Protein AF-A0A0K0DZF3-F1 (afdb_monomer_lite)

Sequence (223 aa):
MHILLVDLIEQFYFVMYNIYYITPFCITYWRFILIFFNRTVLLFENIIIAIITMIPSFVAFINCVFFSNIIYSDRTFEYKHYYSDSIFEYMDIFPQVASSFLALILNIMILIKVNISAKKSSDKSFNKKLEVPLTINLLFHSICPLILLVWANMMMFLRATHNSEGEKSNLFLAYAHLGMTYRILSPITMILFMESYRSGFLRWIGCEKKKSFIKVVSSVIQR

Organism: Strongyloides stercoralis (NCBI:txid6248)

Structure (mmCIF, N/CA/C/O backbone):
data_AF-A0A0K0DZF3-F1
#
_entry.id   AF-A0A0K0DZF3-F1
#
loop_
_atom_site.group_PDB
_atom_site.id
_atom_site.type_symbol
_atom_site.label_atom_id
_atom_site.label_alt_id
_atom_site.label_comp_id
_atom_site.label_asym_id
_atom_site.label_entity_id
_atom_site.label_seq_id
_atom_site.pdbx_PDB_ins_code
_atom_site.Cartn_x
_atom_site.Cartn_y
_atom_site.Cartn_z
_atom_site.occupancy
_atom_site.B_iso_or_equiv
_atom_site.auth_seq_id
_atom_site.auth_comp_id
_atom_site.auth_asym_id
_atom_site.auth_atom_id
_atom_site.pdbx_PDB_model_num
ATOM 1 N N . MET A 1 1 ? 22.696 15.170 -13.294 1.00 63.72 1 MET A N 1
ATOM 2 C CA . MET A 1 1 ? 22.495 14.191 -12.196 1.00 63.72 1 MET A CA 1
ATOM 3 C C . MET A 1 1 ? 22.795 12.809 -12.761 1.00 63.72 1 MET A C 1
ATOM 5 O O . MET A 1 1 ? 22.506 12.606 -13.931 1.00 63.72 1 MET A O 1
ATOM 9 N N . HIS A 1 2 ? 23.439 11.896 -12.027 1.00 83.50 2 HIS A N 1
ATOM 10 C CA . HIS A 1 2 ? 23.708 10.554 -12.569 1.00 83.50 2 HIS A CA 1
ATOM 11 C C . HIS A 1 2 ? 22.367 9.851 -12.832 1.00 83.50 2 HIS A C 1
ATOM 13 O O . HIS A 1 2 ? 21.557 9.796 -11.910 1.00 83.50 2 HIS A O 1
ATOM 19 N N . ILE A 1 3 ? 22.130 9.344 -14.048 1.00 84.75 3 ILE A N 1
ATOM 20 C CA . ILE A 1 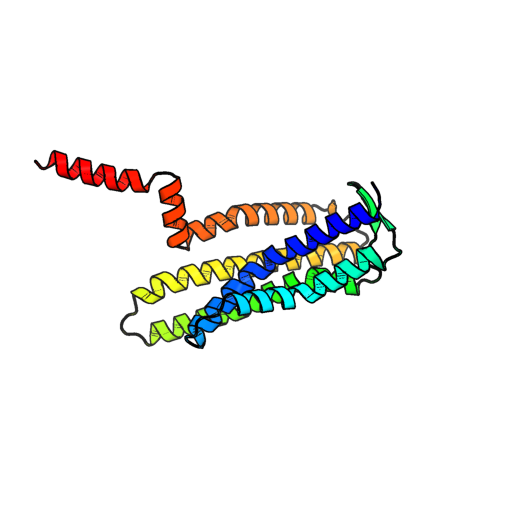3 ? 20.823 8.790 -14.462 1.00 84.75 3 ILE A CA 1
ATOM 21 C C . ILE A 1 3 ? 20.300 7.748 -13.461 1.00 84.75 3 ILE A C 1
ATOM 23 O O . ILE A 1 3 ? 19.195 7.875 -12.958 1.00 84.75 3 ILE A O 1
ATOM 27 N N . LEU A 1 4 ? 21.178 6.853 -13.000 1.00 85.94 4 LEU A N 1
ATOM 28 C CA . LEU A 1 4 ? 20.844 5.840 -11.993 1.00 85.94 4 LEU A CA 1
ATOM 29 C C . LEU A 1 4 ? 20.335 6.422 -10.660 1.00 85.94 4 LEU A C 1
ATOM 31 O O . LEU A 1 4 ? 19.486 5.820 -10.010 1.00 85.94 4 LEU A O 1
ATOM 35 N N . LEU A 1 5 ? 20.834 7.590 -10.234 1.00 87.50 5 LEU A N 1
ATOM 36 C CA . LEU A 1 5 ? 20.335 8.257 -9.027 1.00 87.50 5 LEU A CA 1
ATOM 37 C C . LEU A 1 5 ? 18.932 8.836 -9.258 1.00 87.50 5 LEU A C 1
ATOM 39 O O . LEU A 1 5 ? 18.115 8.805 -8.341 1.00 87.50 5 LEU A O 1
ATOM 43 N N . VAL A 1 6 ? 18.662 9.354 -10.463 1.00 86.12 6 VAL A N 1
ATOM 44 C CA . VAL A 1 6 ? 17.323 9.818 -10.864 1.00 86.12 6 VAL A CA 1
ATOM 45 C C . VAL A 1 6 ? 16.348 8.650 -10.818 1.00 86.12 6 VAL A C 1
ATOM 47 O O . VAL A 1 6 ? 15.347 8.732 -10.109 1.00 86.12 6 VAL A O 1
ATOM 50 N N . ASP A 1 7 ? 16.685 7.549 -11.493 1.00 86.38 7 ASP A N 1
ATOM 51 C CA . ASP A 1 7 ? 15.824 6.370 -11.586 1.00 86.38 7 ASP A CA 1
ATOM 52 C C . ASP A 1 7 ? 15.523 5.796 -10.202 1.00 86.38 7 ASP A C 1
ATOM 54 O O . ASP A 1 7 ? 14.374 5.504 -9.885 1.00 86.38 7 ASP A O 1
ATOM 58 N N . LEU A 1 8 ? 16.542 5.688 -9.342 1.00 89.75 8 LEU A N 1
ATOM 59 C CA . LEU A 1 8 ? 16.378 5.166 -7.988 1.00 89.75 8 LEU A CA 1
ATOM 60 C C . LEU A 1 8 ? 15.421 6.031 -7.163 1.00 89.75 8 LEU A C 1
ATOM 62 O O . LEU A 1 8 ? 14.541 5.489 -6.498 1.00 89.75 8 LEU A O 1
ATOM 66 N N . ILE A 1 9 ? 15.573 7.358 -7.195 1.00 88.56 9 ILE A N 1
ATOM 67 C CA . ILE A 1 9 ? 14.725 8.273 -6.417 1.00 88.56 9 ILE A CA 1
ATOM 68 C C . ILE A 1 9 ? 13.288 8.266 -6.945 1.00 88.56 9 ILE A C 1
ATOM 70 O O . ILE A 1 9 ? 12.346 8.199 -6.153 1.00 88.56 9 ILE A O 1
ATOM 74 N N . GLU A 1 10 ? 13.107 8.320 -8.263 1.00 84.44 10 GLU A N 1
ATOM 75 C CA . GLU A 1 10 ? 11.785 8.355 -8.885 1.00 84.44 10 GLU A CA 1
ATOM 76 C C . GLU A 1 10 ? 11.033 7.033 -8.693 1.00 84.44 10 GLU A C 1
ATOM 78 O O . GLU A 1 10 ? 9.892 7.024 -8.233 1.00 84.44 10 GLU A O 1
ATOM 83 N N . GLN A 1 11 ? 11.683 5.902 -8.960 1.00 86.44 11 GLN A N 1
ATOM 84 C CA . GLN A 1 11 ? 11.065 4.590 -8.779 1.00 86.44 11 GLN A CA 1
ATOM 85 C C . GLN A 1 11 ? 10.804 4.303 -7.295 1.00 86.44 11 GLN A C 1
ATOM 87 O O . GLN A 1 11 ? 9.773 3.730 -6.945 1.00 86.44 11 GLN A O 1
ATOM 92 N N . PHE A 1 12 ? 11.667 4.770 -6.386 1.00 88.44 12 PHE A N 1
ATOM 93 C CA . PHE A 1 12 ? 11.386 4.692 -4.952 1.00 88.44 12 PHE A CA 1
ATOM 94 C C . PHE A 1 12 ? 10.152 5.520 -4.572 1.00 88.44 12 PHE A C 1
ATOM 96 O O . PHE A 1 12 ? 9.326 5.069 -3.776 1.00 88.44 12 PHE A O 1
ATOM 103 N N . TYR A 1 13 ? 9.979 6.704 -5.164 1.00 86.69 13 TYR A N 1
ATOM 104 C CA . TYR A 1 13 ? 8.769 7.500 -4.981 1.00 86.69 13 TYR A CA 1
ATOM 105 C C . TYR A 1 13 ? 7.514 6.763 -5.474 1.00 86.69 13 TYR A C 1
ATOM 107 O O . TYR A 1 13 ? 6.517 6.758 -4.753 1.00 86.69 13 TYR A O 1
ATOM 115 N N . PHE A 1 14 ? 7.556 6.086 -6.627 1.00 83.94 14 PHE A N 1
ATOM 116 C CA . PHE A 1 14 ? 6.435 5.273 -7.123 1.00 83.94 14 PHE A CA 1
ATOM 117 C C . PHE A 1 14 ? 6.093 4.097 -6.197 1.00 83.94 14 PHE A C 1
ATOM 119 O O . PHE A 1 14 ? 4.928 3.901 -5.841 1.00 83.94 14 PHE A O 1
ATOM 126 N N . VAL A 1 15 ? 7.103 3.385 -5.690 1.00 85.62 15 VAL A N 1
ATOM 127 C CA . VAL A 1 15 ? 6.927 2.333 -4.674 1.00 85.62 15 VAL A CA 1
ATOM 128 C C . VAL A 1 15 ? 6.258 2.906 -3.414 1.00 85.62 15 VAL A C 1
ATOM 130 O O . VAL A 1 15 ? 5.287 2.345 -2.905 1.00 85.62 15 VAL A O 1
ATOM 133 N N . MET A 1 16 ? 6.714 4.061 -2.923 1.00 86.69 16 MET A N 1
ATOM 134 C CA . MET A 1 16 ? 6.097 4.733 -1.772 1.00 86.69 16 MET A CA 1
ATOM 135 C C . MET A 1 16 ? 4.673 5.221 -2.071 1.00 86.69 16 MET A C 1
ATOM 137 O O . MET A 1 16 ? 3.805 5.181 -1.198 1.00 86.69 16 MET A O 1
ATOM 141 N N . TYR A 1 17 ? 4.403 5.645 -3.304 1.00 83.31 17 TYR A N 1
ATOM 142 C CA . TYR A 1 17 ? 3.077 6.046 -3.759 1.00 83.31 17 TYR A CA 1
ATOM 143 C C . TYR A 1 17 ? 2.091 4.869 -3.727 1.00 83.31 17 TYR A C 1
ATOM 145 O O . TYR A 1 17 ? 0.953 5.034 -3.288 1.00 83.31 17 TYR A O 1
ATOM 153 N N . ASN A 1 18 ? 2.531 3.655 -4.064 1.00 86.38 18 ASN A N 1
ATOM 154 C CA . ASN A 1 18 ? 1.709 2.444 -3.976 1.00 86.38 18 ASN A CA 1
ATOM 155 C C . ASN A 1 18 ? 1.258 2.116 -2.539 1.00 86.38 18 ASN A C 1
ATOM 157 O O . ASN A 1 18 ? 0.134 1.643 -2.339 1.00 86.38 18 ASN A O 1
ATOM 161 N N . ILE A 1 19 ? 2.055 2.459 -1.519 1.00 85.56 19 ILE A N 1
ATOM 162 C CA . ILE A 1 19 ? 1.676 2.292 -0.101 1.00 85.56 19 ILE A CA 1
ATOM 163 C C . ILE A 1 19 ? 0.393 3.076 0.228 1.00 85.56 19 ILE A C 1
ATOM 165 O O . ILE A 1 19 ? -0.452 2.595 0.993 1.00 85.56 19 ILE A O 1
ATOM 169 N N . TYR A 1 20 ? 0.201 4.252 -0.381 1.00 81.06 20 TYR A N 1
ATOM 170 C CA . TYR A 1 20 ? -1.013 5.055 -0.205 1.00 81.06 20 TYR A CA 1
ATOM 171 C C . TYR A 1 20 ? -2.278 4.302 -0.651 1.00 81.06 20 TYR A C 1
ATOM 173 O O . TYR A 1 20 ? -3.305 4.384 0.022 1.00 81.06 20 TYR A O 1
ATOM 181 N N . TYR A 1 21 ? -2.200 3.517 -1.732 1.00 80.56 21 TYR A N 1
ATOM 182 C CA . TYR A 1 21 ? -3.331 2.744 -2.264 1.00 80.56 21 TYR A CA 1
ATOM 183 C C . TYR A 1 21 ? -3.540 1.404 -1.550 1.00 80.56 21 TYR A C 1
ATOM 185 O O . TYR A 1 21 ? -4.675 0.945 -1.421 1.00 80.56 21 TYR A O 1
ATOM 193 N N . ILE A 1 22 ? -2.471 0.788 -1.042 1.00 86.44 22 ILE A N 1
ATOM 194 C CA . ILE A 1 22 ? -2.562 -0.460 -0.268 1.00 86.44 22 ILE A CA 1
ATOM 195 C C . ILE A 1 22 ? -3.130 -0.219 1.135 1.00 86.44 22 ILE A C 1
ATOM 197 O O . ILE A 1 22 ? -3.822 -1.076 1.681 1.00 86.44 22 ILE A O 1
ATOM 201 N N . THR A 1 23 ? -2.894 0.954 1.727 1.00 84.25 23 THR A N 1
ATOM 202 C CA . THR A 1 23 ? -3.315 1.242 3.109 1.00 84.25 23 THR A CA 1
ATOM 203 C C . THR A 1 23 ? -4.829 1.046 3.335 1.00 84.25 23 THR A C 1
ATOM 205 O O . THR A 1 23 ? -5.192 0.316 4.265 1.00 84.25 23 THR A O 1
ATOM 208 N N . PRO A 1 24 ? -5.744 1.590 2.500 1.00 81.81 24 PRO A N 1
ATOM 209 C CA . PRO A 1 24 ? -7.176 1.293 2.603 1.00 81.81 24 PRO A CA 1
ATOM 210 C C . PRO A 1 24 ? -7.515 -0.198 2.490 1.00 81.81 24 PRO A C 1
ATOM 212 O O . PRO A 1 24 ? -8.408 -0.676 3.196 1.00 81.81 24 PRO A O 1
ATOM 215 N N . PHE A 1 25 ? -6.802 -0.945 1.642 1.00 88.38 25 PHE A N 1
ATOM 216 C CA . PHE A 1 25 ? -6.985 -2.389 1.505 1.00 88.38 25 PHE A CA 1
ATOM 217 C C . PHE A 1 25 ? -6.589 -3.131 2.782 1.00 88.38 25 PHE A C 1
ATOM 219 O O . PHE A 1 25 ? -7.408 -3.888 3.297 1.00 88.38 25 PHE A O 1
ATOM 226 N N . CYS A 1 26 ? -5.416 -2.859 3.359 1.00 89.25 26 CYS A N 1
ATOM 227 C CA . CYS A 1 26 ? -4.986 -3.480 4.617 1.00 89.25 26 CYS A CA 1
ATOM 228 C C . CYS A 1 26 ? -5.964 -3.192 5.770 1.00 89.25 26 CYS A C 1
ATOM 230 O O . CYS A 1 26 ? -6.312 -4.097 6.530 1.00 89.25 26 CYS A O 1
ATOM 232 N N . ILE A 1 27 ? -6.463 -1.954 5.882 1.00 86.31 27 ILE A N 1
ATOM 233 C CA . ILE A 1 27 ? -7.475 -1.585 6.890 1.00 86.31 27 ILE A CA 1
ATOM 234 C C . ILE A 1 27 ? -8.778 -2.361 6.655 1.00 86.31 27 ILE A C 1
ATOM 236 O O . ILE A 1 27 ? -9.384 -2.874 7.599 1.00 86.31 27 ILE A O 1
ATOM 240 N N . THR A 1 28 ? -9.211 -2.465 5.399 1.00 88.06 28 THR A N 1
ATOM 241 C CA . THR A 1 28 ? -10.433 -3.187 5.034 1.00 88.06 28 THR A CA 1
ATOM 242 C C . THR A 1 28 ? -10.290 -4.690 5.281 1.00 88.06 28 THR A C 1
ATOM 244 O O . THR A 1 28 ? -11.201 -5.295 5.840 1.00 88.06 28 THR A O 1
ATOM 247 N N . TYR A 1 29 ? -9.146 -5.287 4.938 1.00 90.69 29 TYR A N 1
ATOM 248 C CA . TYR A 1 29 ? -8.824 -6.685 5.224 1.00 90.69 29 TYR A CA 1
ATOM 249 C C . TYR A 1 29 ? -8.869 -6.968 6.725 1.00 90.69 29 TYR A C 1
ATOM 251 O O . TYR A 1 29 ? -9.562 -7.886 7.162 1.00 90.69 29 TYR A O 1
ATOM 259 N N . TRP A 1 30 ? -8.215 -6.129 7.533 1.00 89.06 30 TRP A N 1
ATOM 260 C CA . TRP A 1 30 ? -8.257 -6.253 8.986 1.00 89.06 30 TRP A CA 1
ATOM 261 C C . TRP A 1 30 ? -9.693 -6.253 9.525 1.00 89.06 30 TRP A C 1
ATOM 263 O O . TRP A 1 30 ? -10.069 -7.143 10.293 1.00 89.06 30 TRP A O 1
ATOM 273 N N . ARG A 1 31 ? -10.523 -5.302 9.076 1.00 87.75 31 ARG A N 1
ATOM 274 C CA . ARG A 1 31 ? -11.942 -5.242 9.456 1.00 87.75 31 ARG A CA 1
ATOM 275 C C . ARG A 1 31 ? -12.724 -6.454 8.975 1.00 87.75 31 ARG A C 1
ATOM 277 O O . ARG A 1 31 ? -13.572 -6.955 9.707 1.00 87.75 31 ARG A O 1
ATOM 284 N N . PHE A 1 32 ? -12.454 -6.929 7.764 1.00 90.56 32 PHE A N 1
ATOM 285 C CA . PHE A 1 32 ? -13.103 -8.110 7.221 1.00 90.56 32 PHE A CA 1
ATOM 286 C C . PHE A 1 32 ? -12.838 -9.324 8.110 1.00 90.56 32 PHE A C 1
ATOM 288 O O . PHE A 1 32 ? -13.792 -9.980 8.525 1.00 90.56 32 PHE A O 1
ATOM 295 N N . ILE A 1 33 ? -11.577 -9.574 8.481 1.00 91.94 33 ILE A N 1
ATOM 296 C CA . ILE A 1 33 ? -11.225 -10.693 9.360 1.00 91.94 33 ILE A CA 1
ATOM 297 C C . ILE A 1 33 ? -11.909 -10.569 10.725 1.00 91.94 33 ILE A C 1
ATOM 299 O O . ILE A 1 33 ? -12.503 -11.534 11.212 1.00 91.94 33 ILE A O 1
ATOM 303 N N . LEU A 1 34 ? -11.903 -9.366 11.299 1.00 87.94 34 LEU A N 1
ATOM 304 C CA . LEU A 1 34 ? -12.547 -9.093 12.578 1.00 87.94 34 LEU A CA 1
ATOM 305 C C . LEU A 1 34 ? -14.065 -9.330 12.526 1.00 87.94 34 LEU A C 1
ATOM 307 O O . LEU A 1 34 ? -14.611 -9.974 13.410 1.00 87.94 34 LEU A O 1
ATOM 311 N N . ILE A 1 35 ? -14.761 -8.875 11.483 1.00 85.69 35 ILE A N 1
ATOM 312 C CA . ILE A 1 35 ? -16.231 -8.959 11.393 1.00 85.69 35 ILE A CA 1
ATOM 313 C C . ILE A 1 35 ? -16.707 -10.342 10.930 1.00 85.69 35 ILE A C 1
ATOM 315 O O . ILE A 1 35 ? -17.745 -10.837 11.382 1.00 85.69 35 ILE A O 1
ATOM 319 N N . PHE A 1 36 ? -15.997 -10.976 9.994 1.00 89.06 36 PHE A N 1
ATOM 320 C CA . PHE A 1 36 ? -16.421 -12.260 9.440 1.00 89.06 36 PHE A CA 1
ATOM 321 C C . PHE A 1 36 ? -16.003 -13.446 10.294 1.00 89.06 36 PHE A C 1
ATOM 323 O O . PHE A 1 36 ? -16.838 -14.332 10.489 1.00 89.06 36 PHE A O 1
ATOM 330 N N . PHE A 1 37 ? -14.763 -13.439 10.787 1.00 90.12 37 PHE A N 1
ATOM 331 C CA . PHE A 1 37 ? -14.167 -14.550 11.529 1.00 90.12 37 PHE A CA 1
ATOM 332 C C . PHE A 1 37 ? -14.066 -14.288 13.034 1.00 90.12 37 PHE A C 1
ATOM 334 O O . PHE A 1 37 ? -13.680 -15.194 13.764 1.00 90.12 37 PHE A O 1
ATOM 341 N N . ASN A 1 38 ? -14.415 -13.083 13.510 1.00 86.69 38 ASN A N 1
ATOM 342 C CA . ASN A 1 38 ? -14.315 -12.706 14.925 1.00 86.69 38 ASN A CA 1
ATOM 343 C C . ASN A 1 38 ? -12.901 -12.917 15.498 1.00 86.69 38 ASN A C 1
ATOM 345 O O . ASN A 1 38 ? -12.728 -13.322 16.647 1.00 86.69 38 ASN A O 1
ATOM 349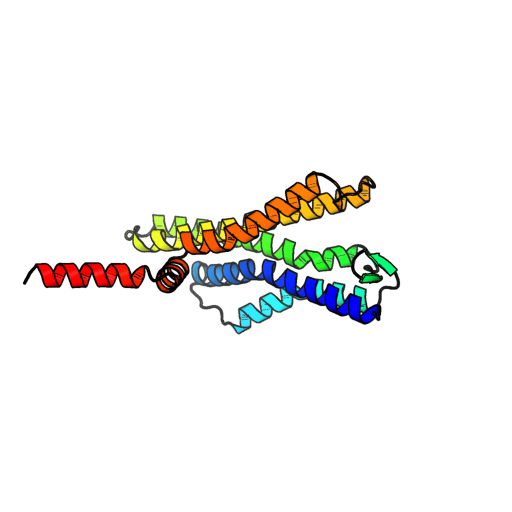 N N . ARG A 1 39 ? -11.882 -12.680 14.662 1.00 90.06 39 ARG A N 1
ATOM 350 C CA . ARG A 1 39 ? -10.467 -12.903 14.974 1.00 90.06 39 ARG A CA 1
ATOM 351 C C . ARG A 1 39 ? -9.700 -11.591 14.867 1.00 90.06 39 ARG A C 1
ATOM 353 O O . ARG A 1 39 ? -9.906 -10.821 13.931 1.00 90.06 39 ARG A O 1
ATOM 360 N N . THR A 1 40 ? -8.774 -11.353 15.787 1.00 87.44 40 THR A N 1
ATOM 361 C CA . THR A 1 40 ? -7.813 -10.255 15.660 1.00 87.44 40 THR A CA 1
ATOM 362 C C . THR A 1 40 ? -6.768 -10.590 14.593 1.00 87.44 40 THR A C 1
ATOM 364 O O . THR A 1 40 ? -6.304 -11.723 14.490 1.00 87.44 40 THR A O 1
ATOM 367 N N . VAL A 1 41 ? -6.402 -9.605 13.773 1.00 85.56 41 VAL A N 1
ATOM 368 C CA . VAL A 1 41 ? -5.273 -9.734 12.839 1.00 85.56 41 VAL A CA 1
ATOM 369 C C . VAL A 1 41 ? -4.039 -9.188 13.532 1.00 85.56 41 VAL A C 1
ATOM 371 O O . VAL A 1 41 ? -4.060 -8.071 14.051 1.00 85.56 41 VAL A O 1
ATOM 374 N N . LEU A 1 42 ? -2.973 -9.982 13.561 1.00 89.69 42 LEU A N 1
ATOM 375 C CA . LEU A 1 42 ? -1.694 -9.541 14.103 1.00 89.69 42 LEU A CA 1
ATOM 376 C C . LEU A 1 42 ? -1.081 -8.489 13.175 1.00 89.69 42 LEU A C 1
ATOM 378 O O . LEU A 1 42 ? -1.182 -8.596 11.954 1.00 89.69 42 LEU A O 1
ATOM 382 N N . LEU A 1 43 ? -0.385 -7.499 13.741 1.00 88.00 43 LEU A N 1
ATOM 383 C CA . LEU A 1 43 ? 0.304 -6.465 12.955 1.00 88.00 43 LEU A CA 1
ATOM 384 C C . LEU A 1 43 ? 1.227 -7.081 11.890 1.00 88.00 43 LEU A C 1
ATOM 386 O O . LEU A 1 43 ? 1.254 -6.621 10.753 1.00 88.00 43 LEU A O 1
ATOM 390 N N . PHE A 1 44 ? 1.926 -8.159 12.250 1.00 91.56 44 PHE A N 1
ATOM 391 C CA . PHE A 1 44 ? 2.821 -8.888 11.355 1.00 91.56 44 PHE A CA 1
ATOM 392 C C . PHE A 1 44 ? 2.102 -9.488 10.136 1.00 91.56 44 PHE A C 1
ATOM 394 O O . PHE A 1 44 ? 2.630 -9.431 9.031 1.00 91.56 44 PHE A O 1
ATOM 401 N N . GLU A 1 45 ? 0.874 -9.989 10.303 1.00 90.00 45 GLU A N 1
ATOM 402 C CA . GLU A 1 45 ? 0.064 -10.506 9.190 1.00 90.00 45 GLU A CA 1
ATOM 403 C C . GLU A 1 45 ? -0.274 -9.384 8.194 1.00 90.00 45 GLU A C 1
ATOM 405 O O . GLU A 1 45 ? -0.088 -9.551 6.990 1.00 90.00 45 GLU A O 1
ATOM 410 N N . ASN A 1 46 ? -0.674 -8.205 8.685 1.00 86.25 46 ASN A N 1
ATOM 411 C CA . ASN A 1 46 ? -0.933 -7.042 7.827 1.00 86.25 46 ASN A CA 1
ATOM 412 C C . ASN A 1 46 ? 0.329 -6.552 7.101 1.00 86.25 46 ASN A C 1
ATOM 414 O O . ASN A 1 46 ? 0.242 -6.158 5.938 1.00 86.25 46 ASN A O 1
ATOM 418 N N . ILE A 1 47 ? 1.491 -6.583 7.766 1.00 90.31 47 ILE A N 1
ATOM 419 C CA . ILE A 1 47 ? 2.778 -6.225 7.153 1.00 90.31 47 ILE A CA 1
ATOM 420 C C . ILE A 1 47 ? 3.124 -7.209 6.031 1.00 90.31 47 ILE A C 1
ATOM 422 O O . ILE A 1 47 ? 3.479 -6.773 4.940 1.00 90.31 47 ILE A O 1
ATOM 426 N N . ILE A 1 48 ? 2.973 -8.518 6.259 1.00 93.12 48 ILE A N 1
ATOM 427 C CA . ILE A 1 48 ? 3.216 -9.535 5.225 1.00 93.12 48 ILE A CA 1
ATOM 428 C C . ILE A 1 48 ? 2.312 -9.302 4.014 1.00 93.12 48 ILE A C 1
ATOM 430 O O . ILE A 1 48 ? 2.799 -9.297 2.886 1.00 93.12 48 ILE A O 1
ATOM 434 N N . ILE A 1 49 ? 1.014 -9.073 4.229 1.00 91.38 49 ILE A N 1
ATOM 435 C CA . ILE A 1 49 ? 0.066 -8.817 3.135 1.00 91.38 49 ILE A CA 1
ATOM 436 C C . ILE A 1 49 ? 0.466 -7.563 2.353 1.00 91.38 49 ILE A C 1
ATOM 438 O O . ILE A 1 49 ? 0.465 -7.586 1.121 1.00 91.38 49 ILE A O 1
ATOM 442 N N . ALA A 1 50 ? 0.854 -6.488 3.046 1.00 90.00 50 ALA A N 1
ATOM 443 C CA . ALA A 1 50 ? 1.322 -5.267 2.400 1.00 90.00 50 ALA A CA 1
ATOM 444 C C . ALA A 1 50 ? 2.578 -5.518 1.547 1.00 90.00 50 ALA A C 1
ATOM 446 O O . ALA A 1 50 ? 2.622 -5.092 0.395 1.00 90.00 50 ALA A O 1
ATOM 447 N N . ILE A 1 51 ? 3.557 -6.267 2.069 1.00 91.62 51 ILE A N 1
ATOM 448 C CA . ILE A 1 51 ? 4.781 -6.630 1.339 1.00 91.62 51 ILE A CA 1
ATOM 449 C C . ILE A 1 51 ? 4.448 -7.465 0.100 1.00 91.62 51 ILE A C 1
ATOM 451 O O . ILE A 1 51 ? 4.908 -7.130 -0.987 1.00 91.62 51 ILE A O 1
ATOM 455 N N . ILE A 1 52 ? 3.623 -8.509 0.238 1.00 93.19 52 ILE A N 1
ATOM 456 C CA . ILE A 1 52 ? 3.220 -9.369 -0.887 1.00 93.19 52 ILE A CA 1
ATOM 457 C C . ILE A 1 52 ? 2.541 -8.539 -1.980 1.00 93.19 52 ILE A C 1
ATOM 459 O O . ILE A 1 52 ? 2.844 -8.704 -3.159 1.00 93.19 52 ILE A O 1
ATOM 463 N N . THR A 1 53 ? 1.666 -7.610 -1.591 1.00 90.94 53 THR A N 1
ATOM 464 C CA . THR A 1 53 ? 0.950 -6.743 -2.538 1.00 90.94 53 THR A CA 1
ATOM 465 C C . THR A 1 53 ? 1.896 -5.791 -3.278 1.00 90.94 53 THR A C 1
ATOM 467 O O . THR A 1 53 ? 1.613 -5.413 -4.410 1.00 90.94 53 THR A O 1
ATOM 470 N N . MET A 1 54 ? 3.037 -5.440 -2.677 1.00 92.06 54 MET A N 1
ATOM 471 C CA . MET A 1 54 ? 4.058 -4.568 -3.267 1.00 92.06 54 MET A CA 1
ATOM 472 C C . MET A 1 54 ? 5.043 -5.281 -4.200 1.00 92.06 54 MET A C 1
ATOM 474 O O . MET A 1 54 ? 5.739 -4.598 -4.952 1.00 92.06 54 MET A O 1
ATOM 478 N N . ILE A 1 55 ? 5.121 -6.619 -4.181 1.00 93.94 55 ILE A N 1
ATOM 479 C CA . ILE A 1 55 ? 6.093 -7.388 -4.981 1.00 93.94 55 ILE A CA 1
ATOM 480 C C . ILE A 1 55 ? 6.094 -6.974 -6.465 1.00 93.94 55 ILE A C 1
ATOM 482 O O . ILE A 1 55 ? 7.181 -6.732 -6.986 1.00 93.94 55 ILE A O 1
ATOM 486 N N . PRO A 1 56 ? 4.943 -6.824 -7.154 1.00 93.19 56 PRO A N 1
ATOM 487 C CA . PRO A 1 56 ? 4.933 -6.413 -8.559 1.00 93.19 56 PRO A CA 1
ATOM 488 C C . PRO A 1 56 ? 5.619 -5.061 -8.810 1.00 93.19 56 PRO A C 1
ATOM 490 O O . PRO A 1 56 ? 6.442 -4.955 -9.716 1.00 93.19 56 PRO A O 1
ATOM 493 N N . SER A 1 57 ? 5.382 -4.060 -7.957 1.00 91.81 57 SER A N 1
ATOM 494 C CA . SER A 1 57 ? 6.035 -2.748 -8.085 1.00 91.81 57 SER A CA 1
ATOM 495 C C . SER A 1 57 ? 7.535 -2.822 -7.797 1.00 91.81 57 SER A C 1
ATOM 497 O O . SER A 1 57 ? 8.323 -2.189 -8.492 1.00 91.81 57 SER A O 1
ATOM 499 N N . PHE A 1 58 ? 7.977 -3.684 -6.873 1.00 93.19 58 PHE A N 1
ATOM 500 C CA . PHE A 1 58 ? 9.411 -3.946 -6.698 1.00 93.19 58 PHE A CA 1
ATOM 501 C C . PHE A 1 58 ? 10.055 -4.612 -7.922 1.00 93.19 58 PHE A C 1
ATOM 503 O O . PHE A 1 58 ? 11.195 -4.296 -8.258 1.00 93.19 58 PHE A O 1
ATOM 510 N N . VAL A 1 59 ? 9.349 -5.511 -8.612 1.00 94.06 59 VAL A N 1
ATOM 511 C CA . VAL A 1 59 ? 9.844 -6.112 -9.861 1.00 94.06 59 VAL A CA 1
ATOM 512 C C . VAL A 1 59 ? 9.980 -5.047 -10.954 1.00 94.06 59 VAL A C 1
ATOM 514 O O . VAL A 1 59 ? 11.007 -5.003 -11.635 1.00 94.06 59 VAL A O 1
ATOM 517 N N . ALA A 1 60 ? 8.997 -4.152 -11.082 1.00 91.50 60 ALA A N 1
ATOM 518 C CA . ALA A 1 60 ? 9.050 -3.025 -12.012 1.00 91.50 60 ALA A CA 1
ATOM 519 C C . ALA A 1 60 ? 10.195 -2.050 -11.685 1.00 91.50 60 ALA A C 1
ATOM 521 O O . ALA A 1 60 ? 10.959 -1.681 -12.579 1.00 91.50 60 ALA A O 1
ATOM 522 N N . PHE A 1 61 ? 10.376 -1.714 -10.403 1.00 92.38 61 PHE A N 1
ATOM 523 C CA . PHE A 1 61 ? 11.497 -0.916 -9.898 1.00 92.38 61 PHE A CA 1
ATOM 524 C C . PHE A 1 61 ? 12.840 -1.513 -10.335 1.00 92.38 61 PHE A C 1
ATOM 526 O O . PHE A 1 61 ? 13.677 -0.819 -10.911 1.00 92.38 61 PHE A O 1
ATOM 533 N N . ILE A 1 62 ? 13.042 -2.816 -10.099 1.00 93.31 62 ILE A N 1
ATOM 534 C CA . ILE A 1 62 ? 14.295 -3.500 -10.435 1.00 93.31 62 ILE A CA 1
ATOM 535 C C . ILE A 1 62 ? 14.534 -3.471 -11.948 1.00 93.31 62 ILE A C 1
ATOM 537 O O . ILE A 1 62 ? 15.656 -3.203 -12.378 1.00 93.31 62 ILE A O 1
ATOM 541 N N . ASN A 1 63 ? 13.496 -3.712 -12.757 1.00 93.06 63 ASN A N 1
ATOM 542 C CA . ASN A 1 63 ? 13.622 -3.635 -14.210 1.00 93.06 63 ASN A CA 1
ATOM 543 C C . ASN A 1 63 ? 14.058 -2.239 -14.670 1.00 93.06 63 ASN A C 1
ATOM 545 O O . ASN A 1 63 ? 15.027 -2.125 -15.418 1.00 93.06 63 ASN A O 1
ATOM 549 N N . CYS A 1 64 ? 13.373 -1.197 -14.199 1.00 89.94 64 CYS A N 1
ATOM 550 C CA . CYS A 1 64 ? 13.638 0.175 -14.610 1.00 89.94 64 CYS A CA 1
ATOM 551 C C . CYS A 1 64 ? 15.053 0.634 -14.231 1.00 89.94 64 CYS A C 1
ATOM 553 O O . CYS A 1 64 ? 15.731 1.235 -15.054 1.00 89.94 64 CYS A O 1
ATOM 555 N N . VAL A 1 65 ? 15.505 0.342 -13.005 1.00 90.81 65 VAL A N 1
ATOM 556 C CA . VAL A 1 65 ? 16.783 0.855 -12.476 1.00 90.81 65 VAL A CA 1
ATOM 557 C C . VAL A 1 65 ? 17.995 0.065 -12.980 1.00 90.81 65 VAL A C 1
ATOM 559 O O . VAL A 1 65 ? 19.056 0.652 -13.185 1.00 90.81 65 VAL A O 1
ATOM 562 N N . PHE A 1 66 ? 17.876 -1.258 -13.147 1.00 91.56 66 PHE A N 1
ATOM 563 C CA . PHE A 1 66 ? 19.042 -2.124 -13.384 1.00 91.56 66 PHE A CA 1
ATOM 564 C C . PHE A 1 66 ? 19.086 -2.800 -14.755 1.00 91.56 66 PHE A C 1
ATOM 566 O O . PHE A 1 66 ? 20.169 -3.198 -15.180 1.00 91.56 66 PHE A O 1
ATOM 573 N N . PHE A 1 67 ? 17.946 -2.980 -15.425 1.00 91.56 67 PHE A N 1
ATOM 574 C CA . PHE A 1 67 ? 17.873 -3.797 -16.644 1.00 91.56 67 PHE A CA 1
ATOM 575 C C . PHE A 1 67 ? 17.480 -3.018 -17.893 1.00 91.56 67 PHE A C 1
ATOM 577 O O . PHE A 1 67 ? 17.860 -3.414 -18.996 1.00 91.56 67 PHE A O 1
ATOM 584 N N . SER A 1 68 ? 16.707 -1.946 -17.745 1.00 88.75 68 SER A N 1
ATOM 585 C CA . SER A 1 68 ? 16.265 -1.180 -18.897 1.00 88.75 68 SER A CA 1
ATOM 586 C C . SER A 1 68 ? 17.406 -0.413 -19.545 1.00 88.75 68 SER A C 1
ATOM 588 O O . SER A 1 68 ? 18.188 0.248 -18.876 1.00 88.75 68 SER A O 1
ATOM 590 N N . ASN A 1 69 ? 17.436 -0.458 -20.875 1.00 87.88 69 ASN A N 1
ATOM 591 C CA . ASN A 1 69 ? 18.335 0.341 -21.706 1.00 87.88 69 ASN A CA 1
ATOM 592 C C . ASN A 1 69 ? 17.587 1.451 -22.466 1.00 87.88 69 ASN A C 1
ATOM 594 O O . ASN A 1 69 ? 18.165 2.109 -23.330 1.00 87.88 69 ASN A O 1
ATOM 598 N N . ILE A 1 70 ? 16.290 1.636 -22.197 1.00 87.00 70 ILE A N 1
ATOM 599 C CA . ILE A 1 70 ? 15.464 2.642 -22.869 1.00 87.00 70 ILE A CA 1
ATOM 600 C C . ILE A 1 70 ? 15.580 3.940 -22.085 1.00 87.00 70 ILE A C 1
ATOM 602 O O . ILE A 1 70 ? 15.057 4.032 -20.981 1.00 87.00 70 ILE A O 1
ATOM 606 N N . ILE A 1 71 ? 16.242 4.945 -22.651 1.00 85.19 71 ILE A N 1
ATOM 607 C CA . ILE A 1 71 ? 16.381 6.267 -22.033 1.00 85.19 71 ILE A CA 1
ATOM 608 C C . ILE A 1 71 ? 15.423 7.232 -22.723 1.00 85.19 71 ILE A C 1
ATOM 610 O O . ILE A 1 71 ? 15.389 7.309 -23.951 1.00 85.19 71 ILE A O 1
ATOM 614 N N . TYR A 1 72 ? 14.680 8.005 -21.938 1.00 81.19 72 TYR A N 1
ATOM 615 C CA . TYR A 1 72 ? 13.873 9.110 -22.446 1.00 81.19 72 TYR A CA 1
ATOM 616 C C . TYR A 1 72 ? 14.176 10.396 -21.693 1.00 81.19 72 TYR A C 1
ATOM 618 O O . TYR A 1 72 ? 14.616 10.374 -20.540 1.00 81.19 72 TYR A O 1
ATOM 626 N N . SER A 1 73 ? 13.943 11.525 -22.362 1.00 75.88 73 SER A N 1
ATOM 627 C CA . SER A 1 73 ? 14.098 12.826 -21.733 1.00 75.88 73 SER A CA 1
ATOM 628 C C . SER A 1 73 ? 12.819 13.262 -21.037 1.00 75.88 73 SER A C 1
ATOM 630 O O . SER A 1 73 ? 11.758 13.300 -21.666 1.00 75.88 73 SER A O 1
ATOM 632 N N . ASP A 1 74 ? 12.936 13.665 -19.779 1.00 70.94 74 ASP A N 1
ATOM 633 C CA . ASP A 1 74 ? 11.856 14.291 -19.018 1.00 70.94 74 ASP A CA 1
ATOM 634 C C . ASP A 1 74 ? 12.221 15.739 -18.679 1.00 70.94 74 ASP A C 1
ATOM 636 O O . ASP A 1 74 ? 13.389 16.082 -18.501 1.00 70.94 74 ASP A O 1
ATOM 640 N N . ARG A 1 75 ? 11.212 16.603 -18.569 1.00 70.25 75 ARG A N 1
ATOM 641 C CA . ARG A 1 75 ? 11.385 18.033 -18.283 1.00 70.25 75 ARG A CA 1
ATOM 642 C C . ARG A 1 75 ? 11.980 18.291 -16.901 1.00 70.25 75 ARG A C 1
ATOM 644 O O . ARG A 1 75 ? 12.553 19.355 -16.693 1.00 70.25 75 ARG A O 1
ATOM 651 N N . THR A 1 76 ? 11.819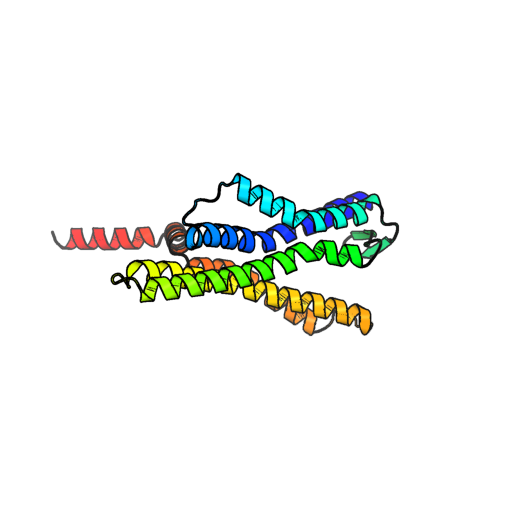 17.358 -15.962 1.00 71.62 76 THR A N 1
ATOM 652 C CA . THR A 1 76 ? 12.258 17.535 -14.570 1.00 71.62 76 THR A CA 1
ATOM 653 C C . THR A 1 76 ? 13.684 17.046 -14.320 1.00 71.62 76 THR A C 1
ATOM 655 O O . THR A 1 76 ? 14.402 17.679 -13.552 1.00 71.62 76 THR A O 1
ATOM 658 N N . PHE A 1 77 ? 14.110 15.954 -14.963 1.00 69.69 77 PHE A N 1
ATOM 659 C CA . PHE A 1 77 ? 15.390 15.294 -14.660 1.00 69.69 77 PHE A CA 1
ATOM 660 C C . PHE A 1 77 ? 16.333 15.128 -15.860 1.00 69.69 77 PHE A C 1
ATOM 662 O O . PHE A 1 77 ? 17.364 14.472 -15.733 1.00 69.69 77 PHE A O 1
ATOM 669 N N . GLU A 1 78 ? 16.005 15.741 -17.001 1.00 71.81 78 GLU A N 1
ATOM 670 C CA . GLU A 1 78 ? 16.704 15.660 -18.294 1.00 71.81 78 GLU A CA 1
ATOM 671 C C . GLU A 1 78 ? 16.703 14.269 -18.932 1.00 71.81 78 GLU A C 1
ATOM 673 O O . GLU A 1 78 ? 16.270 14.166 -20.071 1.00 71.81 78 GLU A O 1
ATOM 678 N N . TYR A 1 79 ? 17.127 13.214 -18.230 1.00 80.12 79 TYR A N 1
ATOM 679 C CA . TYR A 1 79 ? 17.167 11.834 -18.726 1.00 80.12 79 TYR A CA 1
ATOM 680 C C . TYR A 1 79 ? 16.861 10.830 -17.616 1.00 80.12 79 TYR A C 1
ATOM 682 O O . TYR A 1 79 ? 17.350 10.971 -16.494 1.00 80.12 79 TYR A O 1
ATOM 690 N N . LYS A 1 80 ? 16.102 9.789 -17.958 1.00 83.38 80 LYS A N 1
ATOM 691 C CA . LYS A 1 80 ? 15.818 8.637 -17.091 1.00 83.38 80 LYS A CA 1
ATOM 692 C C . LYS A 1 80 ? 15.551 7.375 -17.898 1.00 83.38 80 LYS A C 1
ATOM 694 O O . LYS A 1 80 ? 15.216 7.457 -19.085 1.00 83.38 80 LYS A O 1
ATOM 699 N N . HIS A 1 81 ? 15.684 6.222 -17.254 1.00 84.12 81 HIS A N 1
ATOM 700 C CA . HIS A 1 81 ? 15.289 4.955 -17.847 1.00 84.12 81 HIS A CA 1
ATOM 701 C C . HIS A 1 81 ? 13.763 4.801 -17.829 1.00 84.12 81 HIS A C 1
ATOM 703 O O . HIS A 1 81 ? 13.078 5.170 -16.876 1.00 84.12 81 HIS A O 1
ATOM 709 N N . TYR A 1 82 ? 13.220 4.271 -18.920 1.00 85.00 82 TYR A N 1
ATOM 710 C CA . TYR A 1 82 ? 11.848 3.785 -19.004 1.00 85.00 82 TYR A CA 1
ATOM 711 C C . TYR A 1 82 ? 11.806 2.283 -18.752 1.00 85.00 82 TYR A C 1
ATOM 713 O O . TYR A 1 82 ? 12.847 1.641 -18.696 1.00 85.00 82 TYR A O 1
ATOM 721 N N . TYR A 1 83 ? 10.630 1.682 -18.631 1.00 86.50 83 TYR A N 1
ATOM 722 C CA . TYR A 1 83 ? 10.524 0.230 -18.528 1.00 86.50 83 TYR A CA 1
ATOM 723 C C . TYR A 1 83 ? 10.981 -0.469 -19.812 1.00 86.50 83 TYR A C 1
ATOM 725 O O . TYR A 1 83 ? 10.801 0.056 -20.908 1.00 86.50 83 TYR A O 1
ATOM 733 N N . SER A 1 84 ? 11.554 -1.670 -19.681 1.00 88.06 84 SER A N 1
ATOM 734 C CA . SER A 1 84 ? 12.015 -2.452 -20.846 1.00 88.06 84 SER A CA 1
ATOM 735 C C . SER A 1 84 ? 10.860 -2.958 -21.717 1.00 88.06 84 SER A C 1
ATOM 737 O O . SER A 1 84 ? 11.049 -3.242 -22.895 1.00 88.06 84 SER A O 1
ATOM 739 N N . ASP A 1 85 ? 9.685 -3.119 -21.111 1.00 87.69 85 ASP A N 1
ATOM 740 C CA . ASP A 1 85 ? 8.462 -3.624 -21.726 1.00 87.69 85 ASP A CA 1
ATOM 741 C C . ASP A 1 85 ? 7.257 -3.082 -20.937 1.00 87.69 85 ASP A C 1
ATOM 743 O O . ASP A 1 85 ? 7.322 -2.901 -19.716 1.00 87.69 85 ASP A O 1
ATOM 747 N N . SER A 1 86 ? 6.148 -2.878 -21.641 1.00 85.31 86 SER A N 1
ATOM 748 C CA . SER A 1 86 ? 4.826 -2.526 -21.120 1.00 85.31 86 SER A CA 1
ATOM 749 C C . SER A 1 86 ? 4.369 -3.390 -19.939 1.00 85.31 86 SER A C 1
ATOM 751 O O . SER A 1 86 ? 3.654 -2.909 -19.062 1.00 85.31 86 SER A O 1
ATOM 753 N N . ILE A 1 87 ? 4.799 -4.657 -19.855 1.00 89.44 87 ILE A N 1
ATOM 754 C CA . ILE A 1 87 ? 4.451 -5.526 -18.722 1.00 89.44 87 ILE A CA 1
ATOM 755 C C . ILE A 1 87 ? 4.900 -4.938 -17.377 1.00 89.44 87 ILE A C 1
ATOM 757 O O . ILE A 1 87 ? 4.185 -5.073 -16.385 1.00 89.44 87 ILE A O 1
ATOM 761 N N . PHE A 1 88 ? 6.043 -4.247 -17.334 1.00 89.50 88 PHE A N 1
ATOM 762 C CA . PHE A 1 88 ? 6.555 -3.656 -16.099 1.00 89.50 88 PHE A CA 1
ATOM 763 C C . PHE A 1 88 ? 5.791 -2.389 -15.704 1.00 89.50 88 PHE A C 1
ATOM 765 O O . PHE A 1 88 ? 5.607 -2.159 -14.512 1.00 89.50 88 PHE A O 1
ATOM 772 N N . GLU A 1 89 ? 5.254 -1.635 -16.669 1.00 85.19 89 GLU A N 1
ATOM 773 C CA . GLU A 1 89 ? 4.307 -0.546 -16.383 1.00 85.19 89 GLU A CA 1
ATOM 774 C C . GLU A 1 89 ? 3.063 -1.092 -15.673 1.00 85.19 89 GLU A C 1
ATOM 776 O O . GLU A 1 89 ? 2.630 -0.565 -14.646 1.00 85.19 89 GLU A O 1
ATOM 781 N N . TYR A 1 90 ? 2.515 -2.205 -16.175 1.00 86.69 90 TYR A N 1
ATOM 782 C CA . TYR A 1 90 ? 1.384 -2.860 -15.524 1.00 86.69 90 TYR A CA 1
ATOM 783 C C . TYR A 1 90 ? 1.751 -3.390 -14.140 1.00 86.69 90 TYR A C 1
ATOM 785 O O . TYR A 1 90 ? 0.946 -3.254 -13.222 1.00 86.69 90 TYR A O 1
ATOM 793 N N . MET A 1 91 ? 2.945 -3.966 -13.961 1.00 90.19 91 MET A N 1
ATOM 794 C CA . MET A 1 91 ? 3.408 -4.437 -12.653 1.00 90.19 91 MET A CA 1
ATOM 795 C C . MET A 1 91 ? 3.554 -3.302 -11.633 1.00 90.19 91 MET A C 1
ATOM 797 O O . MET A 1 91 ? 3.257 -3.525 -10.460 1.00 90.19 91 MET A O 1
ATOM 801 N N . ASP A 1 92 ? 3.949 -2.098 -12.052 1.00 86.75 92 ASP A N 1
ATOM 802 C CA . ASP A 1 92 ? 4.068 -0.957 -11.139 1.00 86.75 92 ASP A CA 1
ATOM 803 C C . ASP A 1 92 ? 2.707 -0.418 -10.676 1.00 86.75 92 ASP A C 1
ATOM 805 O O . ASP A 1 92 ? 2.521 -0.064 -9.510 1.00 86.75 92 ASP A O 1
ATOM 809 N N . ILE A 1 93 ? 1.713 -0.429 -11.568 1.00 86.38 93 ILE A N 1
ATOM 810 C CA . ILE A 1 93 ? 0.357 0.065 -11.284 1.00 86.38 93 ILE A CA 1
ATOM 811 C C . ILE A 1 93 ? -0.520 -1.023 -10.635 1.00 86.38 93 ILE A C 1
ATOM 813 O O . ILE A 1 93 ? -1.504 -0.721 -9.947 1.00 86.38 93 ILE A O 1
ATOM 817 N N . PHE A 1 94 ? -0.166 -2.301 -10.802 1.00 88.25 94 PHE A N 1
ATOM 818 C CA . PHE A 1 94 ? -0.937 -3.448 -10.320 1.00 88.25 94 PHE A CA 1
ATOM 819 C C . PHE A 1 94 ? -1.317 -3.367 -8.833 1.00 88.25 94 PHE A C 1
ATOM 821 O O . PHE A 1 94 ? -2.495 -3.592 -8.532 1.00 88.25 94 PHE A O 1
ATOM 828 N N . PRO A 1 95 ? -0.417 -3.000 -7.894 1.00 89.56 95 PRO A N 1
ATOM 829 C CA . PRO A 1 95 ? -0.782 -2.879 -6.486 1.00 89.56 95 PRO A CA 1
ATOM 830 C C . PRO A 1 95 ? -1.926 -1.886 -6.256 1.00 89.56 95 PRO A C 1
ATOM 832 O O . PRO A 1 95 ? -2.792 -2.147 -5.420 1.00 89.56 95 PRO A O 1
ATOM 835 N N . GLN A 1 96 ? -1.989 -0.790 -7.020 1.00 87.69 96 GLN A N 1
ATOM 836 C CA . GLN A 1 96 ? -3.054 0.213 -6.902 1.00 87.69 96 GLN A CA 1
ATOM 837 C C . GLN A 1 96 ? -4.399 -0.365 -7.350 1.00 87.69 96 GLN A C 1
ATOM 839 O O . GLN A 1 96 ? -5.407 -0.206 -6.654 1.00 87.69 96 GLN A O 1
ATOM 844 N N . VAL A 1 97 ? -4.408 -1.065 -8.492 1.00 85.94 97 VAL A N 1
ATOM 845 C CA . VAL A 1 97 ? -5.621 -1.645 -9.092 1.00 85.94 97 VAL A CA 1
ATOM 846 C C . VAL A 1 97 ? -6.147 -2.777 -8.221 1.00 85.94 97 VAL A C 1
ATOM 848 O O . VAL A 1 97 ? -7.309 -2.753 -7.806 1.00 85.94 97 VAL A O 1
ATOM 851 N N . ALA A 1 98 ? -5.282 -3.741 -7.900 1.00 88.88 98 ALA A N 1
ATOM 852 C CA . ALA A 1 98 ? -5.638 -4.915 -7.119 1.00 88.88 98 ALA A CA 1
ATOM 853 C C . ALA A 1 98 ? -6.128 -4.524 -5.719 1.00 88.88 98 ALA A C 1
ATOM 855 O O . ALA A 1 98 ? -7.200 -4.965 -5.306 1.00 88.88 98 ALA A O 1
ATOM 856 N N . SER A 1 99 ? -5.410 -3.638 -5.018 1.00 89.62 99 SER A N 1
ATOM 857 C CA . SER A 1 99 ? -5.806 -3.190 -3.674 1.00 89.62 99 SER A CA 1
ATOM 858 C C . SER A 1 99 ? -7.152 -2.481 -3.684 1.00 89.62 99 SER A C 1
ATOM 860 O O . SER A 1 99 ? -8.009 -2.783 -2.856 1.00 89.62 99 SER A O 1
ATOM 862 N N . SER A 1 100 ? -7.373 -1.571 -4.636 1.00 86.75 100 SER A N 1
ATOM 863 C CA . SER A 1 100 ? -8.626 -0.812 -4.721 1.00 86.75 100 SER A CA 1
ATOM 864 C C . SER A 1 100 ? -9.819 -1.725 -5.019 1.00 86.75 100 SER A C 1
ATOM 866 O O . SER A 1 100 ? -10.876 -1.597 -4.398 1.00 86.75 100 SER A O 1
ATOM 868 N N . PHE A 1 101 ? -9.643 -2.691 -5.926 1.00 89.25 101 PHE A N 1
ATOM 869 C CA . PHE A 1 101 ? -10.683 -3.656 -6.277 1.00 89.25 101 PHE A CA 1
ATOM 870 C C . PHE A 1 101 ? -10.998 -4.618 -5.121 1.00 89.25 101 PHE A C 1
ATOM 872 O O . PHE A 1 101 ? -12.165 -4.819 -4.777 1.00 89.25 101 PHE A O 1
ATOM 879 N N . LEU A 1 102 ? -9.970 -5.163 -4.462 1.00 91.31 102 LEU A N 1
ATOM 880 C CA . LEU A 1 102 ? -10.146 -6.034 -3.298 1.00 91.31 102 LEU A CA 1
ATOM 881 C C . LEU A 1 102 ? -10.773 -5.281 -2.118 1.00 91.31 102 LEU A C 1
ATOM 883 O O . LEU A 1 102 ? -11.693 -5.798 -1.486 1.00 91.31 102 LEU A O 1
ATOM 887 N N . ALA A 1 103 ? -10.342 -4.046 -1.845 1.00 89.94 103 ALA A N 1
ATOM 888 C CA . ALA A 1 103 ? -10.938 -3.202 -0.810 1.00 89.94 103 ALA A CA 1
ATOM 889 C C . ALA A 1 103 ? -12.424 -2.937 -1.083 1.00 89.94 103 ALA A C 1
ATOM 891 O O . ALA A 1 103 ? -13.240 -3.008 -0.163 1.00 89.94 103 ALA A O 1
ATOM 892 N N . LEU A 1 104 ? -12.802 -2.690 -2.342 1.00 90.25 104 LEU A N 1
ATOM 893 C CA . LEU A 1 104 ? -14.199 -2.510 -2.729 1.00 90.25 104 LEU A CA 1
ATOM 894 C C . LEU A 1 104 ? -15.033 -3.765 -2.433 1.00 90.25 104 LEU A C 1
ATOM 896 O O . LEU A 1 104 ? -16.062 -3.666 -1.761 1.00 90.25 104 LEU A O 1
ATOM 900 N N . ILE A 1 105 ? -14.575 -4.942 -2.877 1.00 91.94 105 ILE A N 1
ATOM 901 C CA . ILE A 1 105 ? -15.268 -6.219 -2.640 1.00 91.94 105 ILE A CA 1
ATOM 902 C C . ILE A 1 105 ? -15.429 -6.471 -1.139 1.00 91.94 105 ILE A C 1
ATOM 904 O O . ILE A 1 105 ? -16.539 -6.726 -0.666 1.00 91.94 105 ILE A O 1
ATOM 908 N N . LEU A 1 106 ? -14.341 -6.359 -0.373 1.00 91.94 106 LEU A N 1
ATOM 909 C CA . LEU A 1 106 ? -14.360 -6.614 1.065 1.00 91.94 106 LEU A CA 1
ATOM 910 C C . LEU A 1 106 ? -15.274 -5.628 1.806 1.00 91.94 106 LEU A C 1
ATOM 912 O O . LEU A 1 106 ? -16.027 -6.046 2.686 1.00 91.94 106 LEU A O 1
ATOM 916 N N . ASN A 1 107 ? -15.286 -4.346 1.430 1.00 89.44 107 ASN A N 1
ATOM 917 C CA . ASN A 1 107 ? -16.197 -3.365 2.022 1.00 89.44 107 ASN A CA 1
ATOM 918 C C . ASN A 1 107 ? -17.671 -3.663 1.707 1.00 89.44 107 ASN A C 1
ATOM 920 O O . ASN A 1 107 ? -18.517 -3.523 2.593 1.00 89.44 107 ASN A O 1
ATOM 924 N N . ILE A 1 108 ? -17.994 -4.129 0.494 1.00 89.75 108 ILE A N 1
ATOM 925 C CA . ILE A 1 108 ? -19.353 -4.584 0.152 1.00 89.75 108 ILE A CA 1
ATOM 926 C C . ILE A 1 108 ? -19.743 -5.786 1.024 1.00 89.75 108 ILE A C 1
ATOM 928 O O . ILE A 1 108 ? -20.829 -5.798 1.607 1.00 89.75 108 ILE A O 1
ATOM 932 N N . MET A 1 109 ? -18.852 -6.771 1.182 1.00 92.19 109 MET A N 1
ATOM 933 C CA . MET A 1 109 ? -19.095 -7.938 2.039 1.00 92.19 109 MET A CA 1
ATOM 934 C C . MET A 1 109 ? -19.316 -7.542 3.506 1.00 92.19 109 MET A C 1
ATOM 936 O O . MET A 1 109 ? -20.258 -8.026 4.139 1.00 92.19 109 MET A O 1
ATOM 940 N N . ILE A 1 110 ? -18.485 -6.640 4.042 1.00 89.38 110 ILE A N 1
ATOM 941 C CA . ILE A 1 110 ? -18.637 -6.079 5.393 1.00 89.38 110 ILE A CA 1
ATOM 942 C C . ILE A 1 110 ? -20.003 -5.407 5.532 1.00 89.38 110 ILE A C 1
ATOM 944 O O . ILE A 1 110 ? -20.731 -5.707 6.478 1.00 89.38 110 ILE A O 1
ATOM 948 N N . LEU A 1 111 ? -20.389 -4.555 4.577 1.00 87.81 111 LEU A N 1
ATOM 949 C CA . LEU A 1 111 ? -21.670 -3.852 4.609 1.00 87.81 111 LEU A CA 1
ATOM 950 C C . LEU A 1 111 ? -22.853 -4.828 4.624 1.00 87.81 111 LEU A C 1
ATOM 952 O O . LEU A 1 111 ? -23.782 -4.664 5.417 1.00 87.81 111 LEU A O 1
ATOM 956 N N . ILE A 1 112 ? -22.811 -5.867 3.785 1.00 88.88 112 ILE A N 1
ATOM 957 C CA . ILE A 1 112 ? -23.831 -6.922 3.754 1.00 88.88 112 ILE A CA 1
ATOM 958 C C . ILE A 1 112 ? -23.913 -7.616 5.117 1.00 88.88 112 ILE A C 1
ATOM 960 O O . ILE A 1 112 ? -25.007 -7.739 5.672 1.00 88.88 112 ILE A O 1
ATOM 964 N N . LYS A 1 113 ? -22.778 -8.027 5.699 1.00 86.94 113 LYS A N 1
ATOM 965 C CA . LYS A 1 113 ? -22.765 -8.727 6.991 1.00 86.94 113 LYS A CA 1
ATOM 966 C C . LYS A 1 113 ? -23.245 -7.844 8.138 1.00 86.94 113 LYS A C 1
ATOM 968 O O . LYS A 1 113 ? -24.083 -8.292 8.915 1.00 86.94 113 LYS A O 1
ATOM 973 N N . VAL A 1 114 ? -22.803 -6.588 8.211 1.00 83.38 114 VAL A N 1
ATOM 974 C CA . VAL A 1 114 ? -23.282 -5.610 9.203 1.00 83.38 114 VAL A CA 1
ATOM 975 C C . VAL A 1 114 ? -24.794 -5.410 9.076 1.00 83.38 114 VAL A C 1
ATOM 977 O O . VAL A 1 114 ? -25.501 -5.433 10.083 1.00 83.38 114 VAL A O 1
ATOM 980 N N . ASN A 1 115 ? -25.319 -5.296 7.852 1.00 82.75 115 ASN A N 1
ATOM 981 C CA . ASN A 1 115 ? -26.757 -5.160 7.615 1.00 82.75 115 ASN A CA 1
ATOM 982 C C . ASN A 1 115 ? -27.551 -6.413 8.017 1.00 82.75 115 ASN A C 1
ATOM 984 O O . ASN A 1 115 ? -28.630 -6.286 8.597 1.00 82.75 115 ASN A O 1
ATOM 988 N N . ILE A 1 116 ? -27.040 -7.617 7.741 1.00 84.88 116 ILE A N 1
ATOM 989 C CA . ILE A 1 116 ? -27.673 -8.875 8.167 1.00 84.88 116 ILE A CA 1
ATOM 990 C C . ILE A 1 116 ? -27.663 -8.987 9.696 1.00 84.88 116 ILE A C 1
ATOM 992 O O . ILE A 1 116 ? -28.698 -9.287 10.291 1.00 84.88 116 ILE A O 1
ATOM 996 N N . SER A 1 117 ? -26.531 -8.706 10.342 1.00 81.44 117 SER A N 1
ATOM 997 C CA . SER A 1 117 ? -26.407 -8.737 11.803 1.00 81.44 117 SER A CA 1
ATOM 998 C C . SER A 1 117 ? -27.337 -7.725 12.473 1.00 81.44 117 SER A C 1
ATOM 1000 O O . SER A 1 117 ? -28.034 -8.081 13.418 1.00 81.44 117 SER A O 1
ATOM 1002 N N . ALA A 1 118 ? -27.448 -6.507 11.931 1.00 75.38 118 ALA A N 1
ATOM 1003 C CA . ALA A 1 118 ? -28.361 -5.478 12.434 1.00 75.38 118 ALA A CA 1
ATOM 1004 C C . ALA A 1 118 ? -29.849 -5.839 12.271 1.00 75.38 118 ALA A C 1
ATOM 1006 O O . ALA A 1 118 ? -30.691 -5.323 13.005 1.00 75.38 118 ALA A O 1
ATOM 1007 N N . LYS A 1 119 ? -30.201 -6.705 11.310 1.00 78.75 119 LYS A N 1
ATOM 1008 C CA . LYS A 1 119 ? -31.564 -7.250 11.190 1.00 78.75 119 LYS A CA 1
ATOM 1009 C C . LYS A 1 119 ? -31.847 -8.335 12.232 1.00 78.75 119 LYS A C 1
ATOM 1011 O O . LYS A 1 119 ? -32.997 -8.471 12.635 1.00 78.75 119 LYS A O 1
ATOM 1016 N N . LYS A 1 120 ? -30.826 -9.096 12.643 1.00 79.88 120 LYS A N 1
ATOM 1017 C CA . LYS A 1 120 ? -30.947 -10.208 13.601 1.00 79.88 120 LYS A CA 1
ATOM 1018 C C . LYS A 1 120 ? -30.883 -9.766 15.066 1.00 79.88 120 LYS A C 1
ATOM 1020 O O . LYS A 1 120 ? -31.494 -10.421 15.901 1.00 79.88 120 LYS A O 1
ATOM 1025 N N . SER A 1 121 ? -30.157 -8.697 15.394 1.00 67.25 121 SER A N 1
ATOM 1026 C CA . SER A 1 121 ? -30.035 -8.229 16.777 1.00 67.25 121 SER A CA 1
ATOM 1027 C C . SER A 1 121 ? -31.255 -7.409 17.215 1.00 67.25 121 SER A C 1
ATOM 1029 O O . SER A 1 121 ? -31.704 -6.505 16.509 1.00 67.25 121 SER A O 1
ATOM 1031 N N . SER A 1 122 ? -31.774 -7.690 18.414 1.00 62.22 122 SER A N 1
ATOM 1032 C CA . SER A 1 122 ? -32.738 -6.818 19.105 1.00 62.22 122 SER A CA 1
ATOM 1033 C C . SER A 1 122 ? -32.118 -5.452 19.428 1.00 62.22 122 SER A C 1
ATOM 1035 O O . SER A 1 122 ? -32.786 -4.425 19.307 1.00 62.22 122 SER A O 1
ATOM 1037 N N . ASP A 1 123 ? -30.809 -5.422 19.704 1.00 60.59 123 ASP A N 1
ATOM 1038 C CA . ASP A 1 123 ? -30.012 -4.214 19.950 1.00 60.59 123 ASP A CA 1
ATOM 1039 C C . ASP A 1 123 ? -29.597 -3.517 18.648 1.00 60.59 123 ASP A C 1
ATOM 1041 O O . ASP A 1 123 ? -28.424 -3.389 18.292 1.00 60.59 123 ASP A O 1
ATOM 1045 N N . LYS A 1 124 ? -30.595 -3.053 17.893 1.00 59.34 124 LYS A N 1
ATOM 1046 C CA . LYS A 1 124 ? -30.424 -2.377 16.594 1.00 59.34 124 LYS A CA 1
ATOM 1047 C C . LYS A 1 124 ? -29.599 -1.084 16.658 1.00 59.34 124 LYS A C 1
ATOM 1049 O O . LYS A 1 124 ? -29.186 -0.579 15.613 1.00 59.34 124 LYS A O 1
ATOM 1054 N N . SER A 1 125 ? -29.417 -0.493 17.840 1.00 59.81 125 SER A N 1
ATOM 1055 C CA . SER A 1 125 ? -29.049 0.922 17.955 1.00 59.81 125 SER A CA 1
ATOM 1056 C C . SER A 1 125 ? -27.547 1.192 18.067 1.00 59.81 125 SER A C 1
ATOM 1058 O O . SER A 1 125 ? -27.105 2.200 17.522 1.00 59.81 125 SER A O 1
ATOM 1060 N N . PHE A 1 126 ? -26.755 0.339 18.727 1.00 57.44 126 PHE A N 1
ATOM 1061 C CA . PHE A 1 126 ? -25.360 0.677 19.040 1.00 57.44 126 PHE A CA 1
ATOM 1062 C C . PHE A 1 126 ? -24.396 0.306 17.905 1.00 57.44 126 PHE A C 1
ATOM 1064 O O . PHE A 1 126 ? -23.742 1.180 17.338 1.00 57.44 126 PHE A O 1
ATOM 1071 N N . ASN A 1 127 ? -24.397 -0.958 17.467 1.00 59.41 127 ASN A N 1
ATOM 1072 C CA . ASN A 1 127 ? -23.460 -1.430 16.436 1.00 59.41 127 ASN A CA 1
ATOM 1073 C C . ASN A 1 127 ? -23.696 -0.762 15.072 1.00 59.41 127 ASN A C 1
ATOM 1075 O O . ASN A 1 127 ? -22.748 -0.433 14.362 1.00 59.41 127 ASN A O 1
ATOM 1079 N N . LYS A 1 128 ? -24.958 -0.478 14.718 1.00 61.88 128 LYS A N 1
ATOM 1080 C CA . LYS A 1 128 ? -25.294 0.197 13.455 1.00 61.88 128 LYS A CA 1
ATOM 1081 C C . LYS A 1 128 ? -24.779 1.640 13.408 1.00 61.88 128 LYS A C 1
ATOM 1083 O O . LYS A 1 128 ? -24.400 2.107 12.337 1.00 61.88 128 LYS A O 1
ATOM 1088 N N . LYS A 1 129 ? -24.765 2.344 14.549 1.00 68.50 129 LYS A N 1
ATOM 1089 C CA . LYS A 1 129 ? -24.347 3.754 14.621 1.00 68.50 129 LYS A CA 1
ATOM 1090 C C . LYS A 1 129 ? -22.855 3.946 14.362 1.00 68.50 129 LYS A C 1
ATOM 1092 O O . LYS A 1 129 ? -22.495 4.996 13.846 1.00 68.50 129 LYS A O 1
ATOM 1097 N N . LEU A 1 130 ? -22.020 2.960 14.689 1.00 70.44 130 LEU A N 1
ATOM 1098 C CA . LEU A 1 130 ? -20.568 3.049 14.509 1.00 70.44 130 LEU A CA 1
ATOM 1099 C C . LEU A 1 130 ? -20.100 2.384 13.207 1.00 70.44 130 LEU A C 1
ATOM 1101 O O . LEU A 1 130 ? -19.332 2.980 12.453 1.00 70.44 130 LEU A O 1
ATOM 1105 N N . GLU A 1 131 ? -20.610 1.192 12.886 1.00 72.31 131 GLU A N 1
ATOM 1106 C CA . GLU A 1 131 ? -20.101 0.412 11.749 1.00 72.31 131 GLU A CA 1
ATOM 1107 C C . GLU A 1 131 ? -20.560 0.940 10.386 1.00 72.31 131 GLU A C 1
ATOM 1109 O O . GLU A 1 131 ? -19.810 0.857 9.411 1.00 72.31 131 GLU A O 1
ATOM 1114 N N . VAL A 1 132 ? -21.776 1.492 10.282 1.00 76.75 132 VAL A N 1
ATOM 1115 C CA . VAL A 1 132 ? -22.299 1.981 8.995 1.00 76.75 132 VAL A CA 1
ATOM 1116 C C . VAL A 1 132 ? -21.549 3.231 8.519 1.00 76.75 132 VAL A C 1
ATOM 1118 O O . VAL A 1 132 ? -21.049 3.189 7.395 1.00 76.75 132 VAL A O 1
ATOM 1121 N N . PRO A 1 133 ? -21.380 4.302 9.327 1.00 80.44 133 PRO A N 1
ATOM 1122 C CA . PRO A 1 133 ? -20.583 5.463 8.920 1.00 80.44 133 PRO A CA 1
ATOM 1123 C C . PRO A 1 133 ? -19.145 5.093 8.554 1.00 80.44 133 PRO A C 1
ATOM 1125 O O . PRO A 1 133 ? -18.638 5.547 7.531 1.00 80.44 133 PRO A O 1
ATOM 1128 N N . LEU A 1 134 ? -18.514 4.207 9.334 1.00 78.06 134 LEU A N 1
ATOM 1129 C CA . LEU A 1 134 ? -17.157 3.739 9.062 1.00 78.06 134 LEU A CA 1
ATOM 1130 C C . LEU A 1 134 ? -17.069 2.983 7.730 1.00 78.06 134 LEU A C 1
ATOM 1132 O O . LEU A 1 134 ? -16.149 3.202 6.947 1.00 78.06 134 LEU A O 1
ATOM 1136 N N . THR A 1 135 ? -18.036 2.111 7.445 1.00 77.88 135 THR A N 1
ATOM 1137 C CA . THR A 1 135 ? -18.072 1.349 6.189 1.00 77.88 135 THR A CA 1
ATOM 1138 C C . THR A 1 135 ? -18.360 2.248 4.989 1.00 77.88 135 THR A C 1
ATOM 1140 O O . THR A 1 135 ? -17.725 2.079 3.955 1.00 77.88 135 THR A O 1
ATOM 1143 N N . ILE A 1 136 ? -19.237 3.248 5.127 1.00 81.50 136 ILE A N 1
ATOM 1144 C CA . ILE A 1 136 ? -19.464 4.263 4.086 1.00 81.50 136 ILE A CA 1
ATOM 1145 C C . ILE A 1 136 ? -18.177 5.053 3.816 1.00 81.50 136 ILE A C 1
ATOM 1147 O O . ILE A 1 136 ? -17.824 5.256 2.656 1.00 81.50 136 ILE A O 1
ATOM 1151 N N . ASN A 1 137 ? -17.440 5.439 4.861 1.00 82.31 137 ASN A N 1
ATOM 1152 C CA . ASN A 1 137 ? -16.164 6.134 4.707 1.00 82.31 137 ASN A CA 1
ATOM 1153 C C . ASN A 1 137 ? -15.128 5.275 3.968 1.00 82.31 137 ASN A C 1
ATOM 1155 O O . ASN A 1 137 ? -14.467 5.748 3.049 1.00 82.31 137 ASN A O 1
ATOM 1159 N N . LEU A 1 138 ? -15.004 3.992 4.318 1.00 77.75 138 LEU A N 1
ATOM 1160 C CA . LEU A 1 138 ? -14.083 3.096 3.612 1.00 77.75 138 LEU A CA 1
ATOM 1161 C C . LEU A 1 138 ? -14.519 2.804 2.174 1.00 77.75 138 LEU A C 1
ATOM 1163 O O . LEU A 1 138 ? -13.661 2.685 1.303 1.00 77.75 138 LEU A O 1
ATOM 1167 N N . LEU A 1 139 ? -15.826 2.745 1.897 1.00 84.62 139 LEU A N 1
ATOM 1168 C CA . LEU A 1 139 ? -16.333 2.670 0.526 1.00 84.62 139 LEU A CA 1
ATOM 1169 C C . LEU A 1 139 ? -15.947 3.919 -0.266 1.00 84.62 139 LEU A C 1
ATOM 1171 O O . LEU A 1 139 ? -15.462 3.779 -1.383 1.00 84.62 139 LEU A O 1
ATOM 1175 N N . PHE A 1 140 ? -16.068 5.116 0.313 1.00 84.31 140 PHE A N 1
ATOM 1176 C CA . PHE A 1 140 ? -15.587 6.351 -0.313 1.00 84.31 140 PHE A CA 1
ATOM 1177 C C . PHE A 1 140 ? -14.083 6.271 -0.637 1.00 84.31 140 PHE A C 1
ATOM 1179 O O . PHE A 1 140 ? -13.685 6.517 -1.775 1.00 84.31 140 PHE A O 1
ATOM 1186 N N . HIS A 1 141 ? -13.262 5.808 0.311 1.00 80.56 141 HIS A N 1
ATOM 1187 C CA . HIS A 1 141 ? -11.819 5.604 0.112 1.00 80.56 141 HIS A CA 1
ATOM 1188 C C . HIS A 1 141 ? -11.440 4.388 -0.746 1.00 80.56 141 HIS A C 1
ATOM 1190 O O . HIS A 1 141 ? -10.262 4.206 -1.034 1.00 80.56 141 HIS A O 1
ATOM 1196 N N . SER A 1 142 ? -12.399 3.562 -1.161 1.00 78.81 142 SER A N 1
ATOM 1197 C CA . SER A 1 142 ? -12.168 2.479 -2.127 1.00 78.81 142 SER A CA 1
ATOM 1198 C C . SER A 1 142 ? -12.617 2.903 -3.526 1.00 78.81 142 SER A C 1
ATOM 1200 O O . SER A 1 142 ? -11.902 2.705 -4.502 1.00 78.81 142 SER A O 1
ATOM 1202 N N . ILE A 1 143 ? -13.787 3.540 -3.626 1.00 85.69 143 ILE A N 1
ATOM 1203 C CA . ILE A 1 143 ? -14.415 3.942 -4.888 1.00 85.69 143 ILE A CA 1
ATOM 1204 C C . ILE A 1 143 ? -13.690 5.137 -5.505 1.00 85.69 143 ILE A C 1
ATOM 1206 O O . ILE A 1 143 ? -13.372 5.099 -6.689 1.00 85.69 143 ILE A O 1
ATOM 1210 N N . CYS A 1 144 ? -13.416 6.196 -4.738 1.00 85.88 144 CYS A N 1
ATOM 1211 C CA . CYS A 1 144 ? -12.815 7.405 -5.303 1.00 85.88 144 CYS A CA 1
ATOM 1212 C C . CYS A 1 144 ? -11.407 7.153 -5.868 1.00 85.88 144 CYS A C 1
ATOM 1214 O O . CYS A 1 144 ? -11.183 7.520 -7.024 1.00 85.88 144 CYS A O 1
ATOM 1216 N N . PRO A 1 145 ? -10.480 6.482 -5.151 1.00 81.00 145 PRO A N 1
ATOM 1217 C CA . PRO A 1 145 ? -9.196 6.098 -5.732 1.00 81.00 145 PRO A CA 1
ATOM 1218 C C . PRO A 1 145 ? -9.335 5.188 -6.947 1.00 81.00 145 PRO A C 1
ATOM 1220 O O . PRO A 1 145 ? -8.609 5.390 -7.913 1.00 81.00 145 PRO A O 1
ATOM 1223 N N . LEU A 1 146 ? -10.284 4.243 -6.941 1.00 84.62 146 LEU A N 1
ATOM 1224 C CA . LEU A 1 146 ? -10.519 3.362 -8.085 1.00 84.62 146 LEU A CA 1
ATOM 1225 C C . LEU A 1 146 ? -10.979 4.145 -9.323 1.00 84.62 146 LEU A C 1
ATOM 1227 O O . LEU A 1 146 ? -10.456 3.915 -10.408 1.00 84.62 146 LEU A O 1
ATOM 1231 N N . ILE A 1 147 ? -11.910 5.093 -9.171 1.00 86.94 147 ILE A N 1
ATOM 1232 C CA . ILE A 1 147 ? -12.367 5.956 -10.27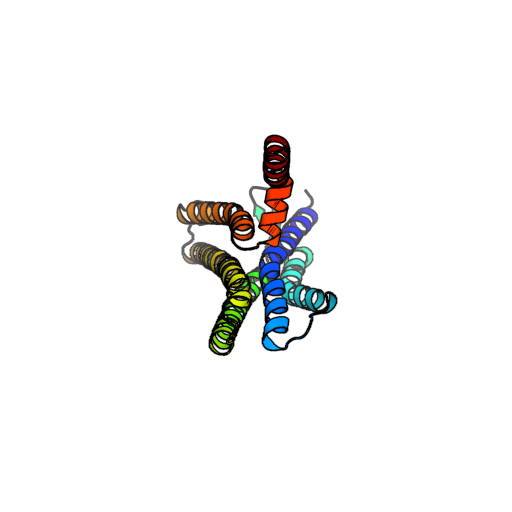4 1.00 86.94 147 ILE A CA 1
ATOM 1233 C C . ILE A 1 147 ? -11.201 6.778 -10.824 1.00 86.94 147 ILE A C 1
ATOM 1235 O O . ILE A 1 147 ? -11.000 6.820 -12.037 1.00 86.94 147 ILE A O 1
ATOM 1239 N N . LEU A 1 148 ? -10.415 7.406 -9.943 1.00 85.69 148 LEU A N 1
ATOM 1240 C CA . LEU A 1 148 ? -9.241 8.183 -10.345 1.00 85.69 148 LEU A CA 1
ATOM 1241 C C . LEU A 1 148 ? -8.212 7.304 -11.065 1.00 85.69 148 LEU A C 1
ATOM 1243 O O . LEU A 1 148 ? -7.661 7.713 -12.080 1.00 85.69 148 LEU A O 1
ATOM 1247 N N . LEU A 1 149 ? -7.991 6.082 -10.586 1.00 82.75 149 LEU A N 1
ATOM 1248 C CA . LEU A 1 149 ? -7.059 5.135 -11.184 1.00 82.75 149 LEU A CA 1
ATOM 1249 C C . LEU A 1 149 ? -7.516 4.667 -12.569 1.00 82.75 149 LEU A C 1
ATOM 1251 O O . LEU A 1 149 ? -6.717 4.650 -13.503 1.00 82.75 149 LEU A O 1
ATOM 1255 N N . VAL A 1 150 ? -8.794 4.312 -12.724 1.00 82.81 150 VAL A N 1
ATOM 1256 C CA . VAL A 1 150 ? -9.372 3.946 -14.027 1.00 82.81 150 VAL A CA 1
ATOM 1257 C C . VAL A 1 150 ? -9.244 5.112 -15.002 1.00 82.81 150 VAL A C 1
ATOM 1259 O O . VAL A 1 150 ? -8.836 4.910 -16.143 1.00 82.81 150 VAL A O 1
ATOM 1262 N N . TRP A 1 151 ? -9.514 6.336 -14.543 1.00 84.19 151 TRP A N 1
ATOM 1263 C CA . TRP A 1 151 ? -9.336 7.537 -15.354 1.00 84.19 151 TRP A CA 1
ATOM 1264 C C . TRP A 1 151 ? -7.873 7.717 -15.773 1.00 84.19 151 TRP A C 1
ATOM 1266 O O . TRP A 1 151 ? -7.597 7.905 -16.955 1.00 84.19 151 TRP A O 1
ATOM 1276 N N . ALA A 1 152 ? -6.924 7.624 -14.839 1.00 79.94 152 ALA A N 1
ATOM 1277 C CA . ALA A 1 152 ? -5.497 7.766 -15.129 1.00 79.94 152 ALA A CA 1
ATOM 1278 C C . ALA A 1 152 ? -5.026 6.754 -16.186 1.00 79.94 152 ALA A C 1
ATOM 1280 O O . ALA A 1 152 ? -4.382 7.130 -17.165 1.00 79.94 152 ALA A O 1
ATOM 1281 N N . ASN A 1 153 ? -5.420 5.487 -16.035 1.00 75.56 153 ASN A N 1
ATOM 1282 C CA . ASN A 1 153 ? -5.095 4.434 -16.996 1.00 75.56 153 ASN A CA 1
ATOM 1283 C C . ASN A 1 153 ? -5.766 4.666 -18.357 1.00 75.56 153 ASN A C 1
ATOM 1285 O O . ASN A 1 153 ? -5.132 4.472 -19.391 1.00 75.56 153 ASN A O 1
ATOM 1289 N N . MET A 1 154 ? -7.013 5.147 -18.382 1.00 77.19 154 MET A N 1
ATOM 1290 C CA . MET A 1 154 ? -7.687 5.529 -19.626 1.00 77.19 154 MET A CA 1
ATOM 1291 C C . MET A 1 154 ? -6.931 6.651 -20.351 1.00 77.19 154 MET A C 1
ATOM 1293 O O . MET A 1 154 ? -6.765 6.588 -21.566 1.00 77.19 154 MET A O 1
ATOM 1297 N N . MET A 1 155 ? -6.420 7.649 -19.625 1.00 75.06 155 MET A N 1
ATOM 1298 C CA . MET A 1 155 ? -5.622 8.732 -20.211 1.00 75.06 155 MET A CA 1
ATOM 1299 C C . MET A 1 155 ? -4.294 8.228 -20.783 1.00 75.06 155 MET A C 1
ATOM 1301 O O . MET A 1 155 ? -3.904 8.649 -21.873 1.00 75.06 155 MET A O 1
ATOM 1305 N N . MET A 1 156 ? -3.627 7.298 -20.093 1.00 70.38 156 MET A N 1
ATOM 1306 C CA . MET A 1 156 ? -2.414 6.644 -20.599 1.00 70.38 156 MET A CA 1
ATOM 1307 C C . MET A 1 156 ? -2.699 5.835 -21.869 1.00 70.38 156 MET A C 1
ATOM 1309 O O . MET A 1 156 ? -1.990 5.971 -22.866 1.00 70.38 156 MET A O 1
ATOM 1313 N N . PHE A 1 157 ? -3.792 5.070 -21.883 1.00 69.69 157 PHE A N 1
ATOM 1314 C CA . PHE A 1 157 ? -4.225 4.318 -23.058 1.00 69.69 157 PHE A CA 1
ATOM 1315 C C . PHE A 1 157 ? -4.551 5.233 -24.250 1.00 69.69 157 PHE A C 1
ATOM 1317 O O . PHE A 1 157 ? -4.139 4.960 -25.379 1.00 69.69 157 PHE A O 1
ATOM 1324 N N . LEU A 1 158 ? -5.249 6.351 -24.019 1.00 69.19 158 LEU A N 1
ATOM 1325 C CA . LEU A 1 158 ? -5.554 7.341 -25.058 1.00 69.19 158 LEU A CA 1
ATOM 1326 C C . LEU A 1 158 ? -4.293 8.025 -25.602 1.00 69.19 158 LEU A C 1
ATOM 1328 O O . LEU A 1 158 ? -4.206 8.275 -26.804 1.00 69.19 158 LEU A O 1
ATOM 1332 N N . ARG A 1 159 ? -3.298 8.296 -24.749 1.00 66.62 159 ARG A N 1
ATOM 1333 C CA . ARG A 1 159 ? -1.986 8.802 -25.180 1.00 66.62 159 ARG A CA 1
ATOM 1334 C C . ARG A 1 159 ? -1.302 7.806 -26.116 1.00 66.62 159 ARG A C 1
ATOM 1336 O O . ARG A 1 159 ? -0.878 8.203 -27.197 1.00 66.62 159 ARG A O 1
ATOM 1343 N N . ALA A 1 160 ? -1.249 6.531 -25.728 1.00 66.56 160 ALA A N 1
ATOM 1344 C CA . ALA A 1 160 ? -0.603 5.478 -26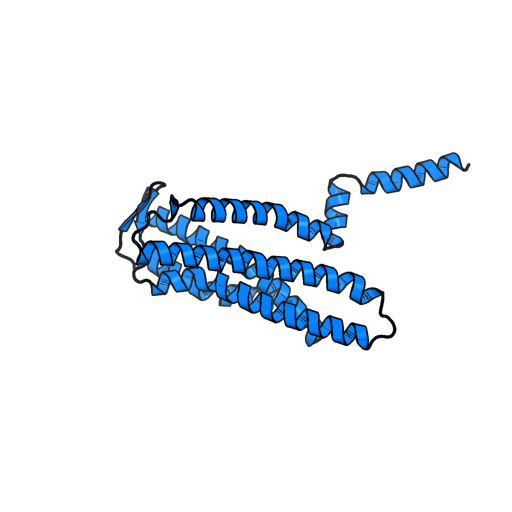.510 1.00 66.56 160 ALA A CA 1
ATOM 1345 C C . ALA A 1 160 ? -1.293 5.226 -27.864 1.00 66.56 160 ALA A C 1
ATOM 1347 O O . ALA A 1 160 ? -0.624 5.011 -28.869 1.00 66.56 160 ALA A O 1
ATOM 1348 N N . THR A 1 161 ? -2.627 5.273 -27.906 1.00 73.50 161 THR A N 1
ATOM 1349 C CA . THR A 1 161 ? -3.405 4.916 -29.108 1.00 73.50 161 THR A CA 1
ATOM 1350 C C . THR A 1 161 ? -3.662 6.077 -30.065 1.00 73.50 161 THR A C 1
ATOM 1352 O O . THR A 1 161 ? -3.730 5.858 -31.270 1.00 73.50 161 THR A O 1
ATOM 1355 N N . HIS A 1 162 ? -3.813 7.305 -29.563 1.00 69.25 162 HIS A N 1
ATOM 1356 C CA . HIS A 1 162 ? -4.225 8.457 -30.380 1.00 69.25 162 HIS A CA 1
ATOM 1357 C C . HIS A 1 162 ? -3.116 9.500 -30.564 1.00 69.25 162 HIS A C 1
ATOM 1359 O O . HIS A 1 162 ? -3.384 10.576 -31.096 1.00 69.25 162 HIS A O 1
ATOM 1365 N N . ASN A 1 163 ? -1.891 9.213 -30.101 1.00 60.44 163 ASN A N 1
ATOM 1366 C CA . ASN A 1 163 ? -0.741 10.126 -30.119 1.00 60.44 163 ASN A CA 1
ATOM 1367 C C . ASN A 1 163 ? -1.086 11.541 -29.613 1.00 60.44 163 ASN A C 1
ATOM 1369 O O . ASN A 1 163 ? -0.554 12.551 -30.075 1.00 60.44 163 ASN A O 1
ATOM 1373 N N . SER A 1 164 ? -2.051 11.613 -28.694 1.00 60.19 164 SER A N 1
ATOM 1374 C CA . SER A 1 164 ? -2.496 12.874 -28.123 1.00 60.19 164 SER A CA 1
ATOM 1375 C C . SER A 1 164 ? -1.472 13.326 -27.090 1.00 60.19 164 SER A C 1
ATOM 1377 O O . SER A 1 164 ? -0.899 12.502 -26.372 1.00 60.19 164 SER A O 1
ATOM 1379 N N . GLU A 1 165 ? -1.242 14.636 -26.985 1.00 59.53 165 GLU A N 1
ATOM 1380 C CA . GLU A 1 165 ? -0.490 15.220 -25.872 1.00 59.53 165 GLU A CA 1
ATOM 1381 C C . GLU A 1 165 ? -1.313 15.063 -24.579 1.00 59.53 165 GLU A C 1
ATOM 1383 O O . GLU A 1 165 ? -1.888 16.022 -24.067 1.00 59.53 165 GLU A O 1
ATOM 1388 N N . GLY A 1 166 ? -1.429 13.827 -24.079 1.00 56.62 166 GLY A N 1
ATOM 1389 C CA . GLY A 1 166 ? -2.375 13.434 -23.036 1.00 56.62 166 GLY A CA 1
ATOM 1390 C C . GLY A 1 166 ? -2.283 14.322 -21.800 1.00 56.62 166 GLY A C 1
ATOM 1391 O O . GLY A 1 166 ? -3.311 14.760 -21.295 1.00 56.62 166 GLY A O 1
ATOM 1392 N N . GLU A 1 167 ? -1.066 14.691 -21.396 1.00 60.19 167 GLU A N 1
ATOM 1393 C CA . GLU A 1 167 ? -0.786 15.565 -20.247 1.00 60.19 167 GLU A CA 1
ATOM 1394 C C . GLU A 1 167 ? -1.211 17.029 -20.446 1.00 60.19 167 GLU A C 1
ATOM 1396 O O . GLU A 1 167 ? -1.462 17.732 -19.470 1.00 60.19 167 GLU A O 1
ATOM 1401 N N . LYS A 1 168 ? -1.331 17.507 -21.692 1.00 64.62 168 LYS A N 1
ATOM 1402 C CA . LYS A 1 168 ? -1.811 18.868 -21.994 1.00 64.62 168 LYS A CA 1
ATOM 1403 C C . LYS A 1 168 ? -3.310 18.927 -22.270 1.00 64.62 168 LYS A C 1
ATOM 1405 O O . LYS A 1 168 ? -3.860 20.009 -22.464 1.00 64.62 168 LYS A O 1
ATOM 1410 N N . SER A 1 169 ? -3.982 17.781 -22.312 1.00 73.75 169 SER A N 1
ATOM 1411 C CA . SER A 1 169 ? -5.418 17.747 -22.558 1.00 73.75 169 SER A CA 1
ATOM 1412 C C . SER A 1 169 ? -6.199 18.322 -21.369 1.00 73.75 169 SER A C 1
ATOM 1414 O O . SER A 1 169 ? -5.850 18.120 -20.203 1.00 73.75 169 SER A O 1
ATOM 1416 N N . ASN A 1 170 ? -7.330 18.973 -21.654 1.00 81.50 170 ASN A N 1
ATOM 1417 C CA . ASN A 1 170 ? -8.264 19.428 -20.617 1.00 81.50 170 ASN A CA 1
ATOM 1418 C C . ASN A 1 170 ? -8.739 18.274 -19.711 1.00 81.50 170 ASN A C 1
ATOM 1420 O O . ASN A 1 170 ? -9.047 18.493 -18.541 1.00 81.50 170 ASN A O 1
ATOM 1424 N N . LEU A 1 171 ? -8.766 17.040 -20.229 1.00 81.38 171 LEU A N 1
ATOM 1425 C CA . LEU A 1 171 ? -9.113 15.841 -19.465 1.00 81.38 171 LEU A CA 1
ATOM 1426 C C . LEU A 1 171 ? -8.064 15.504 -18.400 1.00 81.38 171 LEU A C 1
ATOM 1428 O O . LEU A 1 171 ? -8.430 15.108 -17.295 1.00 81.38 171 LEU A O 1
ATOM 1432 N N . PHE A 1 172 ? -6.776 15.690 -18.699 1.00 77.81 172 PHE A N 1
ATOM 1433 C CA . PHE A 1 172 ? -5.711 15.491 -17.717 1.00 77.81 172 PHE A CA 1
ATOM 1434 C C . PHE A 1 172 ? -5.723 16.577 -16.640 1.00 77.81 172 PHE A C 1
ATOM 1436 O O . PHE A 1 172 ? -5.576 16.265 -15.460 1.00 77.81 172 PHE A O 1
ATOM 1443 N N . LEU A 1 173 ? -5.991 17.834 -17.014 1.00 82.06 173 LEU A N 1
ATOM 1444 C CA . LEU A 1 173 ? -6.195 18.915 -16.043 1.00 82.06 173 LEU A CA 1
ATOM 1445 C C . LEU A 1 173 ? -7.378 18.619 -15.113 1.00 82.06 173 LEU A C 1
ATOM 1447 O O . LEU A 1 173 ? -7.253 18.753 -13.896 1.00 82.06 173 LEU A O 1
ATOM 1451 N N . ALA A 1 174 ? -8.507 18.158 -15.660 1.00 86.62 174 ALA A N 1
ATOM 1452 C CA . ALA A 1 174 ? -9.662 17.748 -14.863 1.00 86.62 174 ALA A CA 1
ATOM 1453 C C . ALA A 1 174 ? -9.315 16.597 -13.905 1.00 86.62 174 ALA A C 1
ATOM 1455 O O . ALA A 1 174 ? -9.642 16.668 -12.720 1.00 86.62 174 ALA A O 1
ATOM 1456 N N . TYR A 1 175 ? -8.599 15.576 -14.385 1.00 85.31 175 TYR A N 1
ATOM 1457 C CA . TYR A 1 175 ? -8.094 14.483 -13.553 1.00 85.31 175 TYR A CA 1
ATOM 1458 C C . TYR A 1 175 ? -7.201 14.990 -12.409 1.00 85.31 175 TYR A C 1
ATOM 1460 O O . TYR A 1 175 ? -7.429 14.637 -11.251 1.00 85.31 175 TYR A O 1
ATOM 1468 N N . ALA A 1 176 ? -6.229 15.857 -12.704 1.00 81.75 176 ALA A N 1
ATOM 1469 C CA . ALA A 1 176 ? -5.327 16.424 -11.704 1.00 81.75 176 ALA A CA 1
ATOM 1470 C C . ALA A 1 176 ? -6.095 17.228 -10.641 1.00 81.75 176 ALA A C 1
ATOM 1472 O O . ALA A 1 176 ? -5.849 17.070 -9.442 1.00 81.75 176 ALA A O 1
ATOM 1473 N N . HIS A 1 177 ? -7.076 18.034 -11.061 1.00 88.19 177 HIS A N 1
ATOM 1474 C CA . HIS A 1 177 ? -7.950 18.765 -10.146 1.00 88.19 177 HIS A CA 1
ATOM 1475 C C . HIS A 1 177 ? -8.782 17.828 -9.267 1.00 88.19 177 HIS A C 1
ATOM 1477 O O . HIS A 1 177 ? -8.788 18.004 -8.050 1.00 88.19 177 HIS A O 1
ATOM 1483 N N . LEU A 1 178 ? -9.416 16.799 -9.836 1.00 89.50 178 LEU A N 1
ATOM 1484 C CA . LEU A 1 178 ? -10.180 15.808 -9.070 1.00 89.50 178 LEU A CA 1
ATOM 1485 C C . LEU A 1 178 ? -9.297 15.049 -8.074 1.00 89.50 178 LEU A C 1
ATOM 1487 O O . LEU A 1 178 ? -9.706 14.836 -6.931 1.00 89.50 178 LEU A O 1
ATOM 1491 N N . GLY A 1 179 ? -8.075 14.689 -8.470 1.00 84.62 179 GLY A N 1
ATOM 1492 C CA . GLY A 1 179 ? -7.089 14.072 -7.586 1.00 84.62 179 GLY A CA 1
ATOM 1493 C C . GLY A 1 179 ? -6.727 14.973 -6.403 1.00 84.62 179 GLY A C 1
ATOM 1494 O O . GLY A 1 179 ? -6.722 14.521 -5.256 1.00 84.62 179 GLY A O 1
ATOM 1495 N N . MET A 1 180 ? -6.495 16.265 -6.649 1.00 85.19 180 MET A N 1
ATOM 1496 C CA . MET A 1 180 ? -6.235 17.247 -5.589 1.00 85.19 180 MET A CA 1
ATOM 1497 C C . MET A 1 180 ? -7.447 17.445 -4.675 1.00 85.19 180 MET A C 1
ATOM 1499 O O . MET A 1 180 ? -7.302 17.439 -3.452 1.00 85.19 180 MET A O 1
ATOM 1503 N N . THR A 1 181 ? -8.652 17.546 -5.240 1.00 90.25 181 THR A N 1
ATOM 1504 C CA . THR A 1 181 ? -9.896 17.625 -4.469 1.00 90.25 181 THR A CA 1
ATOM 1505 C C . THR A 1 181 ? -10.074 16.392 -3.587 1.00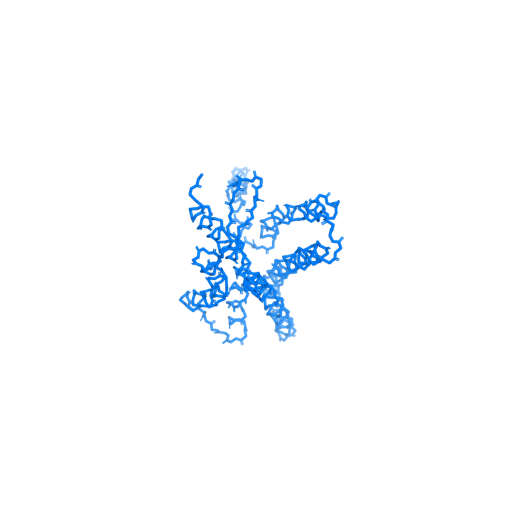 90.25 181 THR A C 1
ATOM 1507 O O . THR A 1 181 ? -10.365 16.534 -2.402 1.00 90.25 181 THR A O 1
ATOM 1510 N N . TYR A 1 182 ? -9.834 15.188 -4.112 1.00 86.75 182 TYR A N 1
ATOM 1511 C CA . TYR A 1 182 ? -9.903 13.957 -3.327 1.00 86.75 182 TYR A CA 1
ATOM 1512 C C . TYR A 1 182 ? -8.903 13.960 -2.163 1.00 86.75 182 TYR A C 1
ATOM 1514 O O . TYR A 1 182 ? -9.280 13.632 -1.038 1.00 86.75 182 TYR A O 1
ATOM 1522 N N . ARG A 1 183 ? -7.657 14.398 -2.386 1.00 83.44 183 ARG A N 1
ATOM 1523 C CA . ARG A 1 183 ? -6.638 14.504 -1.323 1.00 83.44 183 ARG A CA 1
ATOM 1524 C C . ARG A 1 183 ? -7.058 15.454 -0.196 1.00 83.44 183 ARG A C 1
ATOM 1526 O O . ARG A 1 183 ? -6.750 15.177 0.959 1.00 83.44 183 ARG A O 1
ATOM 1533 N N . ILE A 1 184 ? -7.796 16.522 -0.509 1.00 87.69 184 ILE A N 1
ATOM 1534 C CA . ILE A 1 184 ? -8.365 17.452 0.483 1.00 87.69 184 ILE A CA 1
ATOM 1535 C C . ILE A 1 184 ? -9.582 16.835 1.190 1.00 87.69 184 ILE A C 1
ATOM 1537 O O . ILE A 1 184 ? -9.704 16.924 2.410 1.00 87.69 184 ILE A O 1
ATOM 1541 N N . LEU A 1 185 ? -10.481 16.186 0.445 1.00 88.56 185 LEU A N 1
ATOM 1542 C CA . LEU A 1 185 ? -11.694 15.571 0.992 1.00 88.56 185 LEU A CA 1
ATOM 1543 C C . LEU A 1 185 ? -11.403 14.332 1.844 1.00 88.56 185 LEU A C 1
ATOM 1545 O O . LEU A 1 185 ? -12.153 14.035 2.770 1.00 88.56 185 LEU A O 1
ATOM 1549 N N . SER A 1 186 ? -10.321 13.612 1.563 1.00 83.12 186 SER A N 1
ATOM 1550 C CA . SER A 1 186 ? -9.953 12.383 2.264 1.00 83.12 186 SER A CA 1
ATOM 1551 C C . SER A 1 186 ? -9.842 12.564 3.792 1.00 83.12 186 SER A C 1
ATOM 1553 O O . SER A 1 186 ? -10.559 11.884 4.523 1.00 83.12 186 SER A O 1
ATOM 1555 N N . PRO A 1 187 ? -9.023 13.486 4.333 1.00 82.69 187 PRO A N 1
ATOM 1556 C CA . PRO A 1 187 ? -8.988 13.719 5.778 1.00 82.69 187 PRO A CA 1
ATOM 1557 C C . PRO A 1 187 ? -10.309 14.284 6.321 1.00 82.69 187 PRO A C 1
ATOM 1559 O O . PRO A 1 187 ? -10.702 13.953 7.438 1.00 82.69 187 PRO A O 1
ATOM 1562 N N . ILE A 1 188 ? -11.028 15.099 5.539 1.00 88.00 188 ILE A N 1
ATOM 1563 C CA . ILE A 1 188 ? -12.318 15.675 5.952 1.00 88.00 188 ILE A CA 1
ATOM 1564 C C . ILE A 1 188 ? -13.353 14.566 6.170 1.00 88.00 188 ILE A C 1
ATOM 1566 O O . ILE A 1 188 ? -14.033 14.545 7.192 1.00 88.00 188 ILE A O 1
ATOM 1570 N N . THR A 1 189 ? -13.450 13.617 5.242 1.00 87.25 189 THR A N 1
ATOM 1571 C CA . THR A 1 189 ? -14.366 12.473 5.348 1.00 87.25 189 THR A CA 1
ATOM 1572 C C . THR A 1 189 ? -14.011 11.584 6.542 1.00 87.25 189 THR A C 1
ATOM 1574 O O . THR A 1 189 ? -14.900 11.274 7.337 1.00 87.25 189 THR A O 1
ATOM 1577 N N . MET A 1 190 ? -12.723 11.316 6.793 1.00 83.12 190 MET A N 1
ATOM 1578 C CA . MET A 1 190 ? -12.286 10.644 8.027 1.00 83.12 190 MET A CA 1
ATOM 1579 C C . MET A 1 190 ? -12.756 11.379 9.294 1.00 83.12 190 MET A C 1
ATOM 1581 O O . MET A 1 190 ? -13.315 10.748 10.189 1.00 83.12 190 MET A O 1
ATOM 1585 N N . ILE A 1 191 ? -12.599 12.707 9.370 1.00 85.00 191 ILE A N 1
ATOM 1586 C CA . ILE A 1 191 ? -13.067 13.519 10.511 1.00 85.00 191 ILE A CA 1
ATOM 1587 C C . ILE A 1 191 ? -14.596 13.462 10.659 1.00 85.00 191 ILE A C 1
ATOM 1589 O O . ILE A 1 191 ? -15.108 13.447 11.777 1.00 85.00 191 ILE A O 1
ATOM 1593 N N . LEU A 1 192 ? -15.347 13.444 9.557 1.00 85.75 192 LEU A N 1
ATOM 1594 C CA . LEU A 1 192 ? -16.811 13.426 9.598 1.00 85.75 192 LEU A CA 1
ATOM 1595 C C . LEU A 1 192 ? -17.367 12.068 10.042 1.00 85.75 192 LEU A C 1
ATOM 1597 O O . LEU A 1 192 ? -18.309 12.025 10.841 1.00 85.75 192 LEU A O 1
ATOM 1601 N N . PHE A 1 193 ? -16.789 10.973 9.548 1.00 82.75 193 PHE A N 1
ATOM 1602 C CA . PHE A 1 193 ? -17.347 9.630 9.706 1.00 82.75 193 PHE A CA 1
ATOM 1603 C C . PHE A 1 193 ? -16.695 8.793 10.813 1.00 82.75 193 PHE A C 1
ATOM 1605 O O . PHE A 1 193 ? -17.336 7.867 11.310 1.00 82.75 193 PHE A O 1
ATOM 1612 N N . MET A 1 194 ? -15.461 9.098 11.231 1.00 78.94 194 MET A N 1
ATOM 1613 C CA . MET A 1 194 ? -14.768 8.362 12.293 1.00 78.94 194 MET A CA 1
ATOM 1614 C C . MET A 1 194 ? -14.739 9.168 13.589 1.00 78.94 194 MET A C 1
ATOM 1616 O O . MET A 1 194 ? -14.066 10.191 13.701 1.00 78.94 194 MET A O 1
ATOM 1620 N N . GLU A 1 195 ? -15.438 8.676 14.612 1.00 78.12 195 GLU A N 1
ATOM 1621 C CA . GLU A 1 195 ? -15.553 9.370 15.896 1.00 78.12 195 GLU A CA 1
ATOM 1622 C C . GLU A 1 195 ? -14.200 9.615 16.579 1.00 78.12 195 GLU A C 1
ATOM 1624 O O . GLU A 1 195 ? -13.992 10.697 17.124 1.00 78.12 195 GLU A O 1
ATOM 1629 N N . SER A 1 196 ? -13.270 8.660 16.501 1.00 78.75 196 SER A N 1
ATOM 1630 C CA . SER A 1 196 ? -11.917 8.785 17.060 1.00 78.75 196 SER A CA 1
ATOM 1631 C C . SER A 1 196 ? -11.093 9.891 16.391 1.00 78.75 196 SER A C 1
ATOM 1633 O O . SER A 1 196 ? -10.405 10.649 17.073 1.00 78.75 196 SER A O 1
ATOM 1635 N N . TYR A 1 197 ? -11.190 10.032 15.066 1.00 80.56 197 TYR A N 1
ATOM 1636 C CA . TYR A 1 197 ? -10.549 11.132 14.339 1.00 80.56 197 TYR A CA 1
ATOM 1637 C C . TYR A 1 197 ? -11.223 12.463 14.651 1.00 80.56 197 TYR A C 1
ATOM 1639 O O . TYR A 1 197 ? -10.543 13.458 14.895 1.00 80.56 197 TYR A O 1
ATOM 1647 N N . ARG A 1 198 ? -12.559 12.480 14.701 1.00 85.12 198 ARG A N 1
ATOM 1648 C CA . ARG A 1 198 ? -13.341 13.668 15.045 1.00 85.12 198 ARG A CA 1
ATOM 1649 C C . ARG A 1 198 ? -12.993 14.203 16.428 1.00 85.12 198 ARG A C 1
ATOM 1651 O O . ARG A 1 198 ? -12.780 15.403 16.572 1.00 85.12 198 ARG A O 1
ATOM 1658 N N . SER A 1 199 ? -12.938 13.335 17.439 1.00 83.62 199 SER A N 1
ATOM 1659 C CA . SER A 1 199 ? -12.593 13.727 18.808 1.00 83.62 199 SER A CA 1
ATOM 1660 C C . SER A 1 199 ? -11.150 14.219 18.890 1.00 83.62 199 SER A C 1
ATOM 1662 O O . SER A 1 199 ? -10.913 15.301 19.421 1.00 83.62 199 SER A O 1
ATOM 1664 N N . GLY A 1 200 ? -10.202 13.513 18.263 1.00 85.81 200 GLY A N 1
ATOM 1665 C CA . GLY A 1 200 ? -8.810 13.953 18.158 1.00 85.81 200 GLY A CA 1
ATOM 1666 C C . GLY A 1 200 ? -8.663 15.336 17.511 1.00 85.81 200 GLY A C 1
ATOM 1667 O O . GLY A 1 200 ? -7.973 16.201 18.052 1.00 85.81 200 GLY A O 1
ATOM 1668 N N . PHE A 1 201 ? -9.368 15.577 16.403 1.00 86.25 201 PHE A N 1
ATOM 1669 C CA . PHE A 1 201 ? -9.372 16.852 15.683 1.00 86.25 201 PHE A CA 1
ATOM 1670 C C . PHE A 1 201 ? -10.014 17.990 16.493 1.00 86.25 201 PHE A C 1
ATOM 1672 O O . PHE A 1 201 ? -9.438 19.071 16.615 1.00 86.25 201 PHE A O 1
ATOM 1679 N N . LEU A 1 202 ? -11.173 17.749 17.117 1.00 86.94 202 LEU A N 1
ATOM 1680 C CA . LEU A 1 202 ? -11.844 18.732 17.980 1.00 86.94 202 LEU A CA 1
ATOM 1681 C C . LEU A 1 202 ? -11.023 19.068 19.230 1.00 86.94 202 LEU A C 1
ATOM 1683 O O . LEU A 1 202 ? -11.045 20.214 19.690 1.00 86.94 202 LEU A O 1
ATOM 1687 N N . ARG A 1 203 ? -10.291 18.091 19.776 1.00 85.69 203 ARG A N 1
ATOM 1688 C CA . ARG A 1 203 ? -9.345 18.303 20.875 1.00 85.69 203 ARG A CA 1
ATOM 1689 C C . ARG A 1 203 ? -8.184 19.190 20.438 1.00 85.69 203 ARG A C 1
ATOM 1691 O O . ARG A 1 203 ? -7.824 20.108 21.169 1.00 85.69 203 ARG A O 1
ATOM 1698 N N . TRP A 1 204 ? -7.644 18.952 19.243 1.00 85.50 204 TRP A N 1
ATOM 1699 C CA . TRP A 1 204 ? -6.550 19.737 18.669 1.00 85.50 204 TRP A CA 1
ATOM 1700 C C . TRP A 1 204 ? -6.939 21.201 18.400 1.00 85.50 204 TRP A C 1
ATOM 1702 O O . TRP A 1 204 ? -6.194 22.100 18.771 1.00 85.50 204 TRP A O 1
ATOM 1712 N N . ILE A 1 205 ? -8.146 21.459 17.879 1.00 86.75 205 ILE A N 1
ATOM 1713 C CA . ILE A 1 205 ? -8.675 22.826 17.660 1.00 86.75 205 ILE A CA 1
ATOM 1714 C C . ILE A 1 205 ? -9.142 23.501 18.970 1.00 86.75 205 ILE A C 1
ATOM 1716 O O . ILE A 1 205 ? -9.497 24.678 18.998 1.00 86.75 205 ILE A O 1
ATOM 1720 N N . GLY A 1 206 ? -9.124 22.786 20.098 1.00 77.19 206 GLY A N 1
ATOM 1721 C CA . GLY A 1 206 ? -9.492 23.335 21.406 1.00 77.19 206 GLY A CA 1
ATOM 1722 C C . GLY A 1 206 ? -11.002 23.429 21.655 1.00 77.19 206 GLY A C 1
ATOM 1723 O O . GLY A 1 206 ? -11.429 24.018 22.650 1.00 77.19 206 GLY A O 1
ATOM 1724 N N . CYS A 1 207 ? -11.837 22.814 20.813 1.00 66.50 207 CYS A N 1
ATOM 1725 C CA . CYS A 1 207 ? -13.289 22.785 21.008 1.00 66.50 207 CYS A CA 1
ATOM 1726 C C . CYS A 1 207 ? -13.711 21.963 22.238 1.00 66.50 207 CYS A C 1
ATOM 1728 O O . CYS A 1 207 ? -14.710 22.299 22.877 1.00 66.50 207 CYS A O 1
ATOM 1730 N N . GLU A 1 208 ? -12.953 20.932 22.629 1.00 60.19 208 GLU A N 1
ATOM 1731 C CA . GLU A 1 208 ? -13.238 20.184 23.866 1.00 60.19 208 GLU A CA 1
ATOM 1732 C C . GLU A 1 208 ? -13.070 21.046 25.123 1.00 60.19 208 GLU A C 1
ATOM 1734 O O . GLU A 1 208 ? -13.887 20.947 26.042 1.00 60.19 208 GLU A O 1
ATOM 1739 N N . LYS A 1 209 ? -12.102 21.976 25.128 1.00 54.19 209 LYS A N 1
ATOM 1740 C CA . LYS A 1 209 ? -11.935 22.928 26.236 1.00 54.19 209 LYS A CA 1
ATOM 1741 C C . LYS A 1 209 ? -13.126 23.880 26.363 1.00 54.19 209 LYS A C 1
ATOM 1743 O O . LYS A 1 209 ? -13.448 24.294 27.469 1.00 54.19 209 LYS A O 1
ATOM 1748 N N . LYS A 1 210 ? -13.831 24.189 25.265 1.00 54.19 210 LYS A N 1
ATOM 1749 C CA . LYS A 1 210 ? -15.054 25.013 25.299 1.00 54.19 210 LYS A CA 1
ATOM 1750 C C . LYS A 1 210 ? -16.227 24.295 25.969 1.00 54.19 210 LYS A C 1
ATOM 1752 O O . LYS A 1 210 ? -16.945 24.923 26.742 1.00 54.19 210 LYS A O 1
ATOM 1757 N N . LYS A 1 211 ? -16.421 22.992 25.724 1.00 55.22 211 LYS A N 1
ATOM 1758 C CA . LYS A 1 211 ? -17.500 22.226 26.381 1.00 55.22 211 LYS A CA 1
ATOM 1759 C C . LYS A 1 211 ? -17.268 22.079 27.886 1.00 55.22 211 LYS A C 1
ATOM 1761 O O . LYS A 1 211 ? -18.229 22.180 28.644 1.00 55.22 211 LYS A O 1
ATOM 1766 N N . SER A 1 212 ? -16.022 21.888 28.326 1.00 52.06 212 SER A N 1
ATOM 1767 C CA . SER A 1 212 ? -15.701 21.873 29.758 1.00 52.06 212 SER A CA 1
ATOM 1768 C C . SER A 1 212 ? -15.814 23.262 30.393 1.00 52.06 212 SER A C 1
ATOM 1770 O O . SER A 1 212 ? -16.379 23.363 31.478 1.00 52.06 212 SER A O 1
ATOM 1772 N N . PHE A 1 213 ? -15.407 24.337 29.704 1.00 47.12 213 PHE A N 1
ATOM 1773 C CA . PHE A 1 213 ? -15.587 25.711 30.199 1.00 47.12 213 PHE A CA 1
ATOM 1774 C C . PHE A 1 213 ? -17.059 26.088 30.390 1.00 47.12 213 PHE A C 1
ATOM 1776 O O . PHE A 1 213 ? -17.415 26.611 31.437 1.00 47.12 213 PHE A O 1
ATOM 1783 N N . ILE A 1 214 ? -17.933 25.783 29.425 1.00 55.12 214 ILE A N 1
ATOM 1784 C CA . ILE A 1 214 ? -19.371 26.090 29.534 1.00 55.12 214 ILE A CA 1
ATOM 1785 C C . ILE A 1 214 ? -20.001 25.325 30.705 1.00 55.12 214 ILE A C 1
ATOM 1787 O O . ILE A 1 214 ? -20.797 25.891 31.451 1.00 55.12 214 ILE A O 1
ATOM 1791 N N . LYS A 1 215 ? -19.601 24.064 30.917 1.00 50.66 215 LYS A N 1
ATOM 1792 C CA . LYS A 1 215 ? -20.107 23.248 32.028 1.00 50.66 215 LYS A CA 1
ATOM 1793 C C . LYS A 1 215 ? -19.649 23.793 33.389 1.00 50.66 215 LYS A C 1
ATOM 1795 O O . LYS A 1 215 ? -20.466 23.896 34.300 1.00 50.66 215 LYS A O 1
ATOM 1800 N N . VAL A 1 216 ? -18.388 24.221 33.503 1.00 50.69 216 VAL A N 1
ATOM 1801 C CA . VAL A 1 216 ? -17.846 24.847 34.723 1.00 50.69 216 VAL A CA 1
ATOM 1802 C C . VAL A 1 216 ? -18.508 26.203 34.995 1.00 50.69 216 VAL A C 1
ATOM 1804 O O . VAL A 1 216 ? -18.969 26.433 36.109 1.00 50.69 216 VAL A O 1
ATOM 1807 N N . VAL A 1 217 ? -18.663 27.061 33.983 1.00 53.06 217 VAL A N 1
ATOM 1808 C CA . VAL A 1 217 ? -19.344 28.363 34.121 1.00 53.06 217 VAL A CA 1
ATOM 1809 C C . VAL A 1 217 ? -20.809 28.182 34.537 1.00 53.06 217 VAL A C 1
ATOM 1811 O O . VAL A 1 217 ? -21.271 28.872 35.440 1.00 53.06 217 VAL A O 1
ATOM 1814 N N . SER A 1 218 ? -21.524 27.198 33.979 1.00 54.53 218 SER A N 1
ATOM 1815 C CA . SER A 1 218 ? -22.906 26.905 34.393 1.00 54.53 218 SER A CA 1
ATOM 1816 C C . SER A 1 218 ? -23.022 26.400 35.838 1.00 54.53 218 SER A C 1
ATOM 1818 O O . SER A 1 218 ? -23.988 26.734 36.515 1.00 54.53 218 SER A O 1
ATOM 1820 N N . SER A 1 219 ? -22.025 25.663 36.344 1.00 55.59 219 SER A N 1
ATOM 1821 C CA . SER A 1 219 ? -22.005 25.202 37.742 1.00 55.59 219 SER A CA 1
ATOM 1822 C C . SER A 1 219 ? -21.614 26.286 38.751 1.00 55.59 219 SER A C 1
ATOM 1824 O O . SER A 1 219 ? -21.936 26.160 39.928 1.00 55.59 219 SER A O 1
ATOM 1826 N N . VAL A 1 220 ? -20.935 27.346 38.301 1.00 56.03 220 VAL A N 1
ATOM 1827 C CA . VAL A 1 220 ? -20.562 28.497 39.140 1.00 56.03 220 VAL A CA 1
ATOM 1828 C C . VAL A 1 220 ? -21.704 29.514 39.230 1.00 56.03 220 VAL A C 1
ATOM 1830 O O . VAL A 1 220 ? -21.861 30.134 40.267 1.00 56.03 220 VAL A O 1
ATOM 1833 N N . ILE A 1 221 ? -22.537 29.645 38.191 1.00 57.91 221 ILE A N 1
ATOM 1834 C CA . ILE A 1 221 ? -23.705 30.552 38.182 1.00 57.91 221 ILE A CA 1
ATOM 1835 C C . ILE A 1 221 ? -24.899 29.983 38.984 1.00 57.91 221 ILE A C 1
ATOM 1837 O O . ILE A 1 221 ? -25.823 30.715 39.319 1.00 57.91 221 ILE A O 1
ATOM 1841 N N . GLN A 1 222 ? -24.893 28.685 39.312 1.00 53.09 222 GLN A N 1
ATOM 1842 C CA . GLN A 1 222 ? -25.942 28.020 40.105 1.00 53.09 222 GLN A CA 1
ATOM 1843 C C . GLN A 1 222 ? -25.613 27.870 41.608 1.00 53.09 222 GLN A C 1
ATOM 1845 O O . GLN A 1 222 ? -26.328 27.154 42.310 1.00 53.09 222 GLN A O 1
ATOM 1850 N N . ARG A 1 223 ? -24.550 28.512 42.105 1.00 43.38 223 ARG A N 1
ATOM 1851 C CA . ARG A 1 223 ? -24.259 28.670 43.541 1.00 43.38 223 ARG A CA 1
ATOM 1852 C C . ARG A 1 223 ? -24.414 30.127 43.939 1.00 43.38 223 ARG A C 1
ATOM 1854 O O . ARG A 1 223 ? -24.836 30.342 45.093 1.00 43.38 223 ARG A O 1
#

Secondary structure (DSSP, 8-state):
--HHHHHHHHHHHHHHHHHHHHHHHHHHHHHHHHHHH--PPPHHHHHHHHHHHHHHHHHHHHIIIII---EE--TTTS-EEPPSSHHHHHHHHHHHHHHHHHHHHHHHHHHHHHHHHHHH-S-TTHHHHHHHHHHHHHHHHHHHHHHHHHHHHHHHHHHHHH---GGGSHHHHHHHHHHHHHHHHHHHHHHHH-HHHHHHHHHHTTHHHHHHHHHHHHHHHT-

Radius of gyration: 22.85 Å; chains: 1; bounding box: 56×45×74 Å

Foldseek 3Di:
DPQLVVLLVVLVVLLVVLLLLLVLLLVLVQVLCCLVVVDGDDPVNSVVVSVVLSVLSVVLSCQQNPPAPAWDQDPPPGIYGDGNDVSSVCSSCRSNQVSLVNLLVSLVVQVVSLVVVLVVDPPNPDSCLQSVLVSVLSNLVSVLSNVLSVLVVVLVVCCVPVVDPSCPDPSVVVSVVSVVVCVVVSLVSCLVRHPVSVVVVCVVVCVVVVVVVVVVVVVVVVD

pLDDT: mean 80.83, std 11.32, range [43.38, 94.06]